Protein AF-A0A945CIC0-F1 (afdb_monomer_lite)

Sequence (224 aa):
MAPNKQTPDATPLVEQLTQSWRWTVALRDATGTPLPETTLELQSFDGVALVLTLPERPLTFTFEIGGDADYIALRLVRIDGERERNIHNLKVVVSGIEELRCVPLDYMSRTSDHNITQTSKEDPWMEDLHNDPGVKASDEVAEIPFLWARQPQDPMGGFAFYSGEDEEREEETFYRIWVNEGLPHPKIVGEWSLERAKAWVEEWKATCGTYSEMYILPHGPEDL

Radius of gyration: 18.15 Å; chains: 1; bounding box: 50×37×50 Å

Structure (mmCIF, N/CA/C/O backbone):
data_AF-A0A945CIC0-F1
#
_entry.id   AF-A0A945CIC0-F1
#
loop_
_atom_site.group_PDB
_atom_site.id
_atom_site.type_symbol
_atom_site.label_atom_id
_atom_site.label_alt_id
_atom_site.label_comp_id
_atom_site.label_asym_id
_atom_site.label_entity_id
_atom_site.label_seq_id
_atom_site.pdbx_PDB_ins_code
_atom_site.Cartn_x
_atom_site.Cartn_y
_atom_site.Cartn_z
_atom_site.occupancy
_atom_site.B_iso_or_equiv
_atom_site.auth_seq_id
_atom_site.auth_comp_id
_atom_site.auth_asym_id
_atom_site.auth_atom_id
_atom_site.pdbx_PDB_model_num
ATOM 1 N N . MET A 1 1 ? -24.760 -14.816 -0.529 1.00 32.44 1 MET A N 1
ATOM 2 C CA . MET A 1 1 ? -24.785 -13.626 -1.403 1.00 32.44 1 MET A CA 1
ATOM 3 C C . MET A 1 1 ? -24.352 -12.459 -0.543 1.00 32.44 1 MET A C 1
ATOM 5 O O . MET A 1 1 ? -25.132 -12.043 0.301 1.00 32.44 1 MET A O 1
ATOM 9 N N . ALA A 1 2 ? -23.093 -12.038 -0.655 1.00 29.19 2 ALA A N 1
ATOM 10 C CA . ALA A 1 2 ? -22.641 -10.809 -0.009 1.00 29.19 2 ALA A CA 1
ATOM 11 C C . ALA A 1 2 ? -23.290 -9.610 -0.728 1.00 29.19 2 ALA A C 1
ATOM 13 O O . ALA A 1 2 ? -23.494 -9.694 -1.945 1.00 29.19 2 ALA A O 1
ATOM 14 N N . PRO A 1 3 ? -23.678 -8.544 -0.011 1.00 30.88 3 PRO A N 1
ATOM 15 C CA . PRO A 1 3 ? -24.234 -7.359 -0.640 1.00 30.88 3 PRO A CA 1
ATOM 16 C C . PRO A 1 3 ? -23.163 -6.684 -1.499 1.00 30.88 3 PRO A C 1
ATOM 18 O O . PRO A 1 3 ? -22.007 -6.559 -1.104 1.00 30.88 3 PRO A O 1
ATOM 21 N N . ASN A 1 4 ? -23.578 -6.283 -2.697 1.00 33.50 4 ASN A N 1
ATOM 22 C CA . ASN A 1 4 ? -22.801 -5.489 -3.634 1.00 33.50 4 ASN A CA 1
ATOM 23 C C . ASN A 1 4 ? -22.438 -4.165 -2.935 1.00 33.50 4 ASN A C 1
ATOM 25 O O . ASN A 1 4 ? -23.329 -3.343 -2.711 1.00 33.50 4 ASN A O 1
ATOM 29 N N . LYS A 1 5 ? -21.176 -3.997 -2.510 1.00 40.66 5 LYS A N 1
ATOM 30 C CA . LYS A 1 5 ? -20.682 -2.740 -1.934 1.00 40.66 5 LYS A CA 1
ATOM 31 C C . LYS A 1 5 ? -20.759 -1.691 -3.037 1.00 40.66 5 LYS A C 1
ATOM 33 O O . LYS A 1 5 ? -20.015 -1.745 -4.008 1.00 40.66 5 LYS A O 1
ATOM 38 N N . GLN A 1 6 ? -21.722 -0.788 -2.925 1.00 31.91 6 GLN A N 1
ATOM 39 C CA . GLN A 1 6 ? -21.843 0.339 -3.830 1.00 31.91 6 GLN A CA 1
ATOM 40 C C . GLN A 1 6 ? -20.824 1.378 -3.366 1.00 31.91 6 GLN A C 1
ATOM 42 O O . GLN A 1 6 ? -21.102 2.174 -2.472 1.00 31.91 6 GLN A O 1
ATOM 47 N N . THR A 1 7 ? -19.608 1.277 -3.900 1.00 41.06 7 THR A N 1
ATOM 48 C CA . THR A 1 7 ? -18.544 2.256 -3.681 1.00 41.06 7 THR A CA 1
ATOM 49 C C . THR A 1 7 ? -19.049 3.609 -4.193 1.00 41.06 7 THR A C 1
ATOM 51 O O . THR A 1 7 ? -19.586 3.655 -5.306 1.00 41.06 7 THR A O 1
ATOM 54 N N . PRO A 1 8 ? -18.971 4.701 -3.408 1.00 42.88 8 PRO A N 1
ATOM 55 C CA . PRO A 1 8 ? -19.207 6.033 -3.951 1.00 42.88 8 PRO A CA 1
ATOM 56 C C . PRO A 1 8 ? -18.290 6.243 -5.161 1.00 42.88 8 PRO A C 1
ATOM 58 O O . PRO A 1 8 ? -17.193 5.693 -5.199 1.00 42.88 8 PRO A O 1
ATOM 61 N N . ASP A 1 9 ? -18.769 6.987 -6.158 1.00 49.75 9 ASP A N 1
ATOM 62 C CA . ASP A 1 9 ? -18.063 7.268 -7.413 1.00 49.75 9 ASP A CA 1
ATOM 63 C C . ASP A 1 9 ? -16.796 8.099 -7.120 1.00 49.75 9 ASP A C 1
ATOM 65 O O . ASP A 1 9 ? -16.796 9.327 -7.184 1.00 49.75 9 ASP A O 1
ATOM 69 N N . ALA A 1 10 ? -15.739 7.415 -6.668 1.00 51.00 10 ALA A N 1
ATOM 70 C CA . ALA A 1 10 ? -14.441 7.971 -6.289 1.00 51.00 10 ALA A CA 1
ATOM 71 C C . ALA A 1 10 ? -13.616 8.383 -7.520 1.00 51.00 10 ALA A C 1
ATOM 73 O O . ALA A 1 10 ? -12.587 9.047 -7.395 1.00 51.00 10 ALA A O 1
ATOM 74 N N . THR A 1 11 ? -14.088 8.033 -8.720 1.00 56.00 11 THR A N 1
ATOM 75 C CA . THR A 1 11 ? -13.418 8.238 -10.005 1.00 56.00 11 THR A CA 1
ATOM 76 C C . THR A 1 11 ? -12.892 9.664 -10.225 1.00 56.00 11 THR A C 1
ATOM 78 O O . THR A 1 11 ? -11.736 9.774 -10.630 1.00 56.00 11 THR A O 1
ATOM 81 N N . PRO A 1 12 ? -13.619 10.756 -9.901 1.00 56.44 12 PRO A N 1
ATOM 82 C CA . PRO A 1 12 ? -13.127 12.113 -10.159 1.00 56.44 12 PRO A CA 1
ATOM 83 C C . PRO A 1 12 ? -11.906 12.497 -9.317 1.00 56.44 12 PRO A C 1
ATOM 85 O O . PRO A 1 12 ? -11.065 13.271 -9.769 1.00 56.44 12 PRO A O 1
ATOM 88 N N . LEU A 1 13 ? -11.802 11.978 -8.089 1.00 55.19 13 LEU A N 1
ATOM 89 C CA . LEU A 1 13 ? -10.698 12.326 -7.202 1.00 55.19 13 LEU A CA 1
ATOM 90 C C . LEU A 1 13 ? -9.513 11.382 -7.371 1.00 55.19 13 LEU A C 1
ATOM 92 O O . LEU A 1 13 ? -8.380 11.843 -7.329 1.00 55.19 13 LEU A O 1
ATOM 96 N N . VAL A 1 14 ? -9.747 10.099 -7.652 1.00 57.25 14 VAL A N 1
ATOM 97 C CA . VAL A 1 14 ? -8.648 9.220 -8.056 1.00 57.25 14 VAL A CA 1
ATOM 98 C C . VAL A 1 14 ? -8.022 9.738 -9.359 1.00 57.25 14 VAL A C 1
ATOM 100 O O . VAL A 1 14 ? -6.799 9.781 -9.452 1.00 57.25 14 VAL A O 1
ATOM 103 N N . GLU A 1 15 ? -8.810 10.254 -10.316 1.00 62.94 15 GLU A N 1
ATOM 104 C CA . GLU A 1 15 ? -8.268 10.996 -11.469 1.00 62.94 15 GLU A CA 1
ATOM 105 C C . GLU A 1 15 ? -7.464 12.235 -11.043 1.00 62.94 15 GLU A C 1
ATOM 107 O O . GLU A 1 15 ? -6.383 12.475 -11.574 1.00 62.94 15 GLU A O 1
ATOM 112 N N . GLN A 1 16 ? -7.952 13.024 -10.082 1.00 61.97 16 GLN A N 1
ATOM 113 C CA . GLN A 1 16 ? -7.265 14.240 -9.638 1.00 61.97 16 GLN A CA 1
ATOM 114 C C . GLN A 1 16 ? -5.941 13.949 -8.908 1.00 61.97 16 GLN A C 1
ATOM 116 O O . GLN A 1 16 ? -4.932 14.587 -9.205 1.00 61.97 16 GLN A O 1
ATOM 121 N N . LEU A 1 17 ? -5.935 12.991 -7.980 1.00 61.62 17 LEU A N 1
ATOM 122 C CA . LEU A 1 17 ? -4.763 12.582 -7.201 1.00 61.62 17 LEU A CA 1
ATOM 123 C C . LEU A 1 17 ? -3.728 11.878 -8.088 1.00 61.62 17 LEU A C 1
ATOM 125 O O . LEU A 1 17 ? -2.535 12.153 -8.004 1.00 61.62 17 LEU A O 1
ATOM 129 N N . THR A 1 18 ? -4.166 11.032 -9.025 1.00 62.94 18 THR A N 1
ATOM 130 C CA . THR A 1 18 ? -3.237 10.418 -9.991 1.00 62.94 18 THR A CA 1
ATOM 131 C C . THR A 1 18 ? -2.630 11.435 -10.959 1.00 62.94 18 THR A C 1
ATOM 133 O O . THR A 1 18 ? -1.502 11.229 -11.400 1.00 62.94 18 THR A O 1
ATOM 136 N N . GLN A 1 19 ? -3.326 12.538 -11.268 1.00 65.12 19 GLN A N 1
ATOM 137 C CA . GLN A 1 19 ? -2.794 13.633 -12.090 1.00 65.12 19 GLN A CA 1
ATOM 138 C C . GLN A 1 19 ? -1.838 14.563 -11.329 1.00 65.12 19 GLN A C 1
ATOM 140 O O . GLN A 1 19 ? -0.947 15.148 -11.951 1.00 65.12 19 GLN A O 1
ATOM 145 N N . SER A 1 20 ? -2.018 14.741 -10.017 1.00 64.75 20 SER A N 1
ATOM 146 C CA . SER A 1 20 ? -1.156 15.602 -9.195 1.00 64.75 20 SER A CA 1
ATOM 147 C C . SER A 1 20 ? 0.093 14.889 -8.676 1.00 64.75 20 SER A C 1
ATOM 149 O O . SER A 1 20 ? 1.054 15.562 -8.292 1.00 64.75 20 SER A O 1
ATOM 151 N N . TRP A 1 21 ? 0.102 13.554 -8.670 1.00 71.12 21 TRP A N 1
ATOM 152 C CA . TRP A 1 21 ? 1.215 12.752 -8.174 1.00 71.12 21 TRP A CA 1
ATOM 153 C C . TRP A 1 21 ? 2.062 12.183 -9.314 1.00 71.12 21 TRP A C 1
ATOM 155 O O . TRP A 1 21 ? 1.572 11.740 -10.355 1.00 71.12 21 TRP A O 1
ATOM 165 N N . ARG A 1 22 ? 3.375 12.175 -9.106 1.00 69.56 22 ARG A N 1
ATOM 166 C CA . ARG A 1 22 ? 4.341 11.502 -9.968 1.00 69.56 22 ARG A CA 1
ATOM 167 C C . ARG A 1 22 ? 4.607 10.112 -9.409 1.00 69.56 22 ARG A C 1
ATOM 169 O O . ARG A 1 22 ? 4.894 9.954 -8.230 1.00 69.56 22 ARG A O 1
ATOM 176 N N . TRP A 1 23 ? 4.582 9.122 -10.287 1.00 72.00 23 TRP A N 1
ATOM 177 C CA . TRP A 1 23 ? 4.840 7.732 -9.943 1.00 72.00 23 TRP A CA 1
ATOM 178 C C . TRP A 1 23 ? 6.179 7.318 -10.540 1.00 72.00 23 TRP A C 1
ATOM 180 O O . TRP A 1 23 ? 6.411 7.498 -11.733 1.00 72.00 23 TRP A O 1
ATOM 190 N N . THR A 1 24 ? 7.053 6.761 -9.712 1.00 71.69 24 THR A N 1
ATOM 191 C CA . THR A 1 24 ? 8.340 6.197 -10.117 1.00 71.69 24 THR A CA 1
ATOM 192 C C . THR A 1 24 ? 8.403 4.773 -9.595 1.00 71.69 24 THR A C 1
ATOM 194 O O . THR A 1 24 ? 8.177 4.527 -8.419 1.00 71.69 24 THR A O 1
ATOM 197 N N . VAL A 1 25 ? 8.690 3.797 -10.450 1.00 70.50 25 VAL A N 1
ATOM 198 C CA . VAL A 1 25 ? 8.612 2.381 -10.069 1.00 70.50 25 VAL A CA 1
ATOM 199 C C . VAL A 1 25 ? 9.905 1.696 -10.448 1.00 70.50 25 VAL A C 1
ATOM 201 O O . VAL A 1 25 ? 10.184 1.548 -11.630 1.00 70.50 25 VAL A O 1
ATOM 204 N N . ALA A 1 26 ? 10.653 1.227 -9.457 1.00 72.56 26 ALA A N 1
ATOM 205 C CA . ALA A 1 26 ? 11.941 0.581 -9.647 1.00 72.56 26 ALA A CA 1
ATOM 206 C C . ALA A 1 26 ? 11.885 -0.903 -9.264 1.00 72.56 26 ALA A C 1
ATOM 208 O O . ALA A 1 26 ? 11.261 -1.293 -8.275 1.00 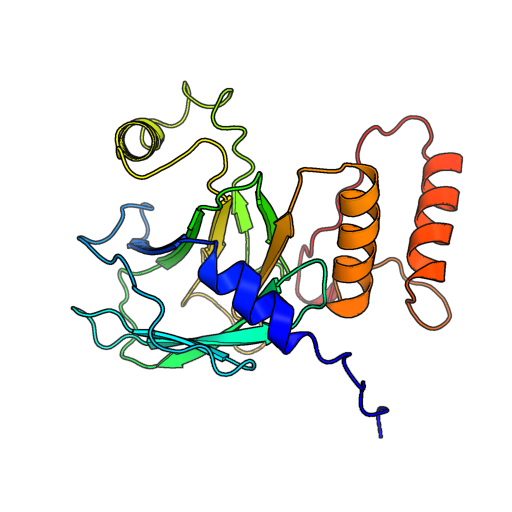72.56 26 ALA A O 1
ATOM 209 N N . LEU A 1 27 ? 12.607 -1.737 -10.011 1.00 74.12 27 LEU A N 1
ATOM 210 C CA . LEU A 1 27 ? 12.886 -3.114 -9.612 1.00 74.12 27 LEU A CA 1
ATOM 211 C C . LEU A 1 27 ? 14.234 -3.207 -8.913 1.00 74.12 27 LEU A C 1
ATOM 213 O O . LEU A 1 27 ? 15.190 -2.547 -9.318 1.00 74.12 27 LEU A O 1
ATOM 217 N N . ARG A 1 28 ? 14.321 -4.064 -7.893 1.00 71.19 28 ARG A N 1
ATOM 218 C CA . ARG A 1 28 ? 15.572 -4.311 -7.169 1.00 71.19 28 ARG A CA 1
ATOM 219 C C . ARG A 1 28 ? 15.949 -5.776 -7.176 1.00 71.19 28 ARG A C 1
ATOM 221 O O . ARG A 1 28 ? 15.088 -6.665 -7.203 1.00 71.19 28 ARG A O 1
ATOM 228 N N . ASP A 1 29 ? 17.251 -6.006 -7.135 1.00 72.38 29 ASP A N 1
ATOM 229 C CA . ASP A 1 29 ? 17.788 -7.339 -6.946 1.00 72.38 29 ASP A CA 1
ATOM 230 C C . ASP A 1 29 ? 17.778 -7.797 -5.478 1.00 72.38 29 ASP A C 1
ATOM 232 O O . ASP A 1 29 ? 17.281 -7.102 -4.593 1.00 72.38 29 ASP A O 1
ATOM 236 N N . ALA A 1 30 ? 18.329 -8.987 -5.213 1.00 68.69 30 ALA A N 1
ATOM 237 C CA . ALA A 1 30 ? 18.412 -9.557 -3.863 1.00 68.69 30 ALA A CA 1
ATOM 238 C C . ALA A 1 30 ? 19.217 -8.694 -2.879 1.00 68.69 30 ALA A C 1
ATOM 240 O O . ALA A 1 30 ? 19.056 -8.832 -1.668 1.00 68.69 30 ALA A O 1
ATOM 241 N N . THR A 1 31 ? 20.114 -7.848 -3.390 1.00 65.69 31 THR A N 1
ATOM 242 C CA . THR A 1 31 ? 20.933 -6.931 -2.590 1.00 65.69 31 THR A CA 1
ATOM 243 C C . THR A 1 31 ? 20.259 -5.579 -2.390 1.00 65.69 31 THR A C 1
ATOM 245 O O . THR A 1 31 ? 20.816 -4.706 -1.730 1.00 65.69 31 THR A O 1
ATOM 248 N N . GLY A 1 32 ? 19.052 -5.404 -2.935 1.00 63.38 32 GLY A N 1
ATOM 249 C CA . GLY A 1 32 ? 18.343 -4.138 -2.919 1.00 63.38 32 GLY A CA 1
ATOM 250 C C . GLY A 1 32 ? 18.884 -3.145 -3.944 1.00 63.38 32 GLY A C 1
ATOM 251 O O . GLY A 1 32 ? 18.423 -2.009 -3.954 1.00 63.38 32 GLY A O 1
ATOM 252 N N . THR A 1 33 ? 19.816 -3.522 -4.823 1.00 67.44 33 THR A N 1
ATOM 253 C CA . THR A 1 33 ? 20.335 -2.609 -5.847 1.00 67.44 33 THR A CA 1
ATOM 254 C C . THR A 1 33 ? 19.270 -2.386 -6.926 1.00 67.44 33 THR A C 1
ATOM 256 O O . THR A 1 33 ? 18.729 -3.369 -7.448 1.00 67.44 33 THR A O 1
ATOM 259 N N . PRO A 1 34 ? 18.930 -1.123 -7.262 1.00 64.25 34 PRO A N 1
ATOM 260 C CA . PRO A 1 34 ? 18.060 -0.824 -8.391 1.00 64.25 34 PRO A CA 1
ATOM 261 C C . PRO A 1 34 ? 18.633 -1.415 -9.674 1.00 64.25 34 PRO A C 1
ATOM 263 O O . PRO A 1 34 ? 19.813 -1.251 -9.985 1.00 64.25 34 PRO A O 1
ATOM 266 N N . LEU A 1 35 ? 17.788 -2.094 -10.436 1.00 66.69 35 LEU A N 1
ATOM 267 C CA . LEU A 1 35 ? 18.132 -2.461 -11.799 1.00 66.69 35 LEU A CA 1
ATOM 268 C C . LEU A 1 35 ? 18.138 -1.180 -12.661 1.00 66.69 35 LEU A C 1
ATOM 270 O O . LEU A 1 35 ? 17.340 -0.281 -12.389 1.00 66.69 35 LEU A O 1
ATOM 274 N N . PRO A 1 36 ? 19.048 -1.063 -13.650 1.00 60.75 36 PRO A N 1
ATOM 275 C CA . PRO A 1 36 ? 19.213 0.155 -14.442 1.00 60.75 36 PRO A CA 1
ATOM 276 C C . PRO A 1 36 ? 17.896 0.628 -15.068 1.00 60.75 36 PRO A C 1
ATOM 278 O O . PRO A 1 36 ? 17.087 -0.199 -15.490 1.00 60.75 36 PRO A O 1
ATOM 281 N N . GLU A 1 37 ? 17.726 1.957 -15.037 1.00 53.72 37 GLU A N 1
ATOM 282 C CA . GLU A 1 37 ? 16.579 2.775 -15.457 1.00 53.72 37 GLU A CA 1
ATOM 283 C C . GLU A 1 37 ? 15.297 1.995 -15.737 1.00 53.72 37 GLU A C 1
ATOM 285 O O . GLU A 1 37 ? 14.999 1.558 -16.846 1.00 53.72 37 GLU A O 1
ATOM 290 N N . THR A 1 38 ? 14.460 1.885 -14.715 1.00 53.22 38 THR A N 1
ATOM 291 C CA . THR A 1 38 ? 13.037 1.735 -14.969 1.00 53.22 38 THR A CA 1
ATOM 292 C C . THR A 1 38 ? 12.336 2.838 -14.208 1.00 53.22 38 THR A C 1
ATOM 294 O O . THR A 1 38 ? 12.121 2.738 -13.012 1.00 53.22 38 THR A O 1
ATOM 297 N N . THR A 1 39 ? 12.069 3.942 -14.894 1.00 50.28 39 THR A N 1
ATOM 298 C CA . THR A 1 39 ? 11.077 4.919 -14.454 1.00 50.28 39 THR A CA 1
ATOM 299 C C . THR A 1 39 ? 9.862 4.666 -15.321 1.00 50.28 39 THR A C 1
ATOM 301 O O . THR A 1 39 ? 9.947 4.700 -16.548 1.00 50.28 39 THR A O 1
ATOM 304 N N . LEU A 1 40 ? 8.755 4.309 -14.685 1.00 53.94 40 LEU A N 1
ATOM 305 C CA . LEU A 1 40 ? 7.515 3.988 -15.369 1.00 53.94 40 LEU A CA 1
ATOM 306 C C . LEU A 1 40 ? 6.631 5.217 -15.423 1.00 53.94 40 LEU A C 1
ATOM 308 O O . LEU A 1 40 ? 6.290 5.778 -14.389 1.00 53.94 40 LEU A O 1
ATOM 312 N N . GLU A 1 41 ? 6.218 5.587 -16.628 1.00 51.72 41 GLU A N 1
ATOM 313 C CA . GLU A 1 41 ? 5.108 6.512 -16.800 1.00 51.72 41 GLU A CA 1
ATOM 314 C C . GLU A 1 41 ? 3.793 5.735 -16.692 1.00 51.72 41 GLU A C 1
ATOM 316 O O . GLU A 1 41 ? 3.640 4.646 -17.255 1.00 51.72 41 GLU A O 1
ATOM 321 N N . LEU A 1 42 ? 2.845 6.303 -15.949 1.00 56.66 42 LEU A N 1
ATOM 322 C CA . LEU A 1 42 ? 1.468 5.834 -15.858 1.00 56.66 42 LEU A CA 1
ATOM 323 C C . LEU A 1 42 ? 0.877 5.690 -17.272 1.00 56.66 42 LEU A C 1
ATOM 325 O O . LEU A 1 42 ? 0.625 6.692 -17.937 1.00 56.66 42 LEU A O 1
ATOM 329 N N . GLN A 1 43 ? 0.666 4.457 -17.748 1.00 54.97 43 GLN A N 1
ATOM 330 C CA . GLN A 1 43 ? 0.223 4.229 -19.133 1.00 54.97 43 GLN A CA 1
ATOM 331 C C . GLN A 1 43 ? -1.283 4.425 -19.318 1.00 54.97 43 GLN A C 1
ATOM 333 O O . GLN A 1 43 ? -1.723 4.943 -20.344 1.00 54.97 43 GLN A O 1
ATOM 338 N N . SER A 1 44 ? -2.082 4.001 -18.341 1.00 56.56 44 SER A N 1
ATOM 339 C CA . SER A 1 44 ? -3.529 4.179 -18.361 1.00 56.56 44 SER A CA 1
ATOM 340 C C . SER A 1 44 ? -4.103 4.070 -16.959 1.00 56.56 44 SER A C 1
ATOM 342 O O . SER A 1 44 ? -3.710 3.190 -16.193 1.00 56.56 44 SER A O 1
ATOM 344 N N . PHE A 1 45 ? -5.070 4.932 -16.682 1.00 58.72 45 PHE A N 1
ATOM 345 C CA . PHE A 1 45 ? -5.942 4.888 -15.524 1.00 58.72 45 PHE A CA 1
ATOM 346 C C . PHE A 1 45 ? -7.376 4.891 -16.064 1.00 58.72 45 PHE A C 1
ATOM 348 O O . PHE A 1 45 ? -7.770 5.840 -16.739 1.00 58.72 45 PHE A O 1
ATOM 355 N N . ASP A 1 46 ? -8.129 3.813 -15.849 1.00 56.91 46 ASP A N 1
ATOM 356 C CA . ASP A 1 46 ? -9.534 3.696 -16.276 1.00 56.91 46 ASP A CA 1
ATOM 357 C C . ASP A 1 46 ? -10.519 3.785 -15.097 1.00 56.91 46 ASP A C 1
ATOM 359 O O . ASP A 1 46 ? -11.700 3.473 -15.244 1.00 56.91 46 ASP A O 1
ATOM 363 N N . GLY A 1 47 ? -10.032 4.201 -13.923 1.00 59.72 47 GLY A N 1
ATOM 364 C CA . GLY A 1 47 ? -10.798 4.201 -12.679 1.00 59.72 47 GLY A CA 1
ATOM 365 C C . GLY A 1 47 ? -10.788 2.870 -11.929 1.00 59.72 47 GLY A C 1
ATOM 366 O O . GLY A 1 47 ? -11.283 2.832 -10.807 1.00 59.72 47 GLY A O 1
ATOM 367 N N . VAL A 1 48 ? -10.241 1.797 -12.515 1.00 67.50 48 VAL A N 1
ATOM 368 C CA . VAL A 1 48 ? -10.325 0.433 -11.960 1.00 67.50 48 VAL A CA 1
ATOM 369 C C . VAL A 1 48 ? -8.957 -0.241 -11.873 1.00 67.50 48 VAL A C 1
ATOM 371 O O . VAL A 1 48 ? -8.715 -1.014 -10.944 1.00 67.50 48 VAL A O 1
ATOM 374 N N . ALA A 1 49 ? -8.046 0.044 -12.805 1.00 77.88 49 ALA A N 1
ATOM 375 C CA . ALA A 1 49 ? -6.728 -0.572 -12.818 1.00 77.88 49 ALA A CA 1
ATOM 376 C C . ALA A 1 49 ? -5.594 0.396 -13.176 1.00 77.88 49 ALA A C 1
ATOM 378 O O . ALA A 1 49 ? -5.722 1.281 -14.022 1.00 77.88 49 ALA A O 1
ATOM 379 N N . LEU A 1 50 ? -4.444 0.157 -12.545 1.00 79.12 50 LEU A N 1
ATOM 380 C CA . LEU A 1 50 ? -3.157 0.771 -12.839 1.00 79.12 50 LEU A CA 1
ATOM 381 C C . LEU A 1 50 ? -2.270 -0.294 -13.488 1.00 79.12 50 LEU A C 1
ATOM 383 O O . LEU A 1 50 ? -1.945 -1.306 -12.867 1.00 79.12 50 LEU A O 1
ATOM 387 N N . VAL A 1 51 ? -1.865 -0.071 -14.738 1.00 80.12 51 VAL A N 1
ATOM 388 C CA . VAL A 1 51 ? -0.989 -0.992 -15.475 1.00 80.12 51 VAL A CA 1
ATOM 389 C C . VAL A 1 51 ? 0.385 -0.362 -15.665 1.00 80.12 51 VAL A C 1
ATOM 391 O O . VAL A 1 51 ? 0.515 0.727 -16.223 1.00 80.12 51 VAL A O 1
ATOM 394 N N . LEU A 1 52 ? 1.416 -1.077 -15.224 1.00 77.12 52 LEU A N 1
ATOM 395 C CA . LEU A 1 52 ? 2.810 -0.664 -15.290 1.00 77.12 52 LEU A CA 1
ATOM 396 C C . LEU A 1 52 ? 3.598 -1.663 -16.137 1.00 77.12 52 LEU A C 1
ATOM 398 O O . LEU A 1 52 ? 3.753 -2.813 -15.736 1.00 77.12 52 LEU A O 1
ATOM 402 N N . THR A 1 53 ? 4.116 -1.237 -17.289 1.00 76.62 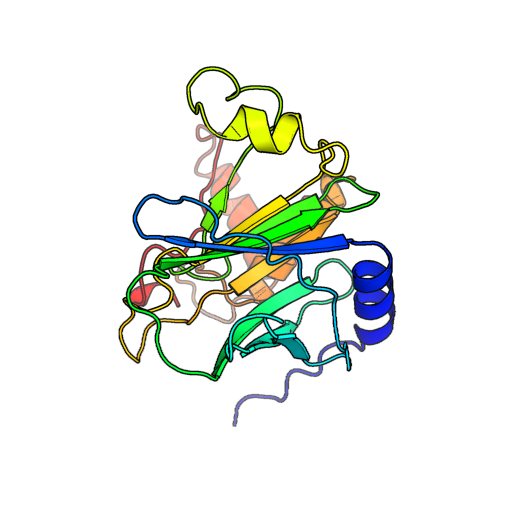53 THR A N 1
ATOM 403 C CA . THR A 1 53 ? 4.899 -2.100 -18.194 1.00 76.62 53 THR A CA 1
ATOM 404 C C . THR A 1 53 ? 6.327 -1.601 -18.304 1.00 76.62 53 THR A C 1
ATOM 406 O O . THR A 1 53 ? 6.544 -0.479 -18.760 1.00 76.62 53 THR A O 1
ATOM 409 N N . LEU A 1 54 ? 7.299 -2.433 -17.933 1.00 74.12 54 LEU A N 1
ATOM 410 C CA . LEU A 1 54 ? 8.716 -2.071 -18.006 1.00 74.12 54 LEU A CA 1
ATOM 411 C C . LEU A 1 54 ? 9.155 -1.948 -19.479 1.00 74.12 54 LEU A C 1
ATOM 413 O O . LEU A 1 54 ? 8.979 -2.894 -20.238 1.00 74.12 54 LEU A O 1
ATOM 417 N N . PRO A 1 55 ? 9.743 -0.822 -19.921 1.00 67.38 55 PRO A N 1
ATOM 418 C CA . PRO A 1 55 ? 10.094 -0.640 -21.334 1.00 67.38 55 PRO A CA 1
ATOM 419 C C . PRO A 1 55 ? 11.152 -1.632 -21.834 1.00 67.38 55 PRO A C 1
ATOM 421 O O . PRO A 1 55 ? 11.093 -2.097 -22.970 1.00 67.38 55 PRO A O 1
ATOM 424 N N . GLU A 1 56 ? 12.117 -1.971 -20.977 1.00 73.81 56 GLU A N 1
ATOM 425 C CA . GLU A 1 56 ? 13.265 -2.815 -21.334 1.00 73.81 56 GLU A CA 1
ATOM 426 C C . GLU A 1 56 ? 13.088 -4.293 -20.956 1.00 73.81 56 GLU A C 1
ATOM 428 O O . GLU A 1 56 ? 13.971 -5.116 -21.204 1.00 73.81 56 GLU A O 1
ATOM 433 N N . ARG A 1 57 ? 11.957 -4.652 -20.337 1.00 74.50 57 ARG A N 1
ATOM 434 C CA . ARG A 1 57 ? 11.694 -6.002 -19.820 1.00 74.50 57 ARG A CA 1
ATOM 435 C C . ARG A 1 57 ? 10.252 -6.392 -20.123 1.00 74.50 57 ARG A C 1
ATOM 437 O O . ARG A 1 57 ? 9.365 -5.574 -19.931 1.00 74.50 57 ARG A O 1
ATOM 444 N N . PRO A 1 58 ? 9.959 -7.639 -20.517 1.00 81.69 58 PRO A N 1
ATOM 445 C CA . PRO A 1 58 ? 8.592 -8.072 -20.794 1.00 81.69 58 PRO A CA 1
ATOM 446 C C . PRO A 1 58 ? 7.816 -8.350 -19.493 1.00 81.69 58 PRO A C 1
ATOM 448 O O . PRO A 1 58 ? 7.221 -9.414 -19.358 1.00 81.69 58 PRO A O 1
ATOM 451 N N . LEU A 1 59 ? 7.874 -7.437 -18.519 1.00 84.12 59 LEU A N 1
ATOM 452 C CA . LEU A 1 59 ? 7.169 -7.513 -17.244 1.00 84.12 59 LEU A CA 1
ATOM 453 C C . LEU A 1 59 ? 6.096 -6.426 -17.186 1.00 84.12 59 LEU A C 1
ATOM 455 O O . LEU A 1 59 ? 6.390 -5.240 -17.363 1.00 84.12 59 LEU A O 1
ATOM 459 N N . THR A 1 60 ? 4.873 -6.842 -16.877 1.00 86.06 60 THR A N 1
ATOM 460 C CA . THR A 1 60 ? 3.733 -5.952 -16.659 1.00 86.06 60 THR A CA 1
ATOM 461 C C . THR A 1 60 ? 3.124 -6.224 -15.291 1.00 86.06 60 THR A C 1
ATOM 463 O O . THR A 1 60 ? 2.763 -7.356 -14.978 1.00 86.06 60 THR A O 1
ATOM 466 N N . PHE A 1 61 ? 2.971 -5.181 -14.484 1.00 87.19 61 PHE A N 1
ATOM 467 C CA . PHE A 1 61 ? 2.298 -5.214 -13.191 1.00 87.19 61 PHE A CA 1
ATOM 468 C C . PHE A 1 61 ? 0.920 -4.582 -13.345 1.00 87.19 61 PHE A C 1
ATOM 470 O O . PHE A 1 61 ? 0.802 -3.456 -13.822 1.00 87.19 61 PHE A O 1
ATOM 477 N N . THR A 1 62 ? -0.126 -5.307 -12.965 1.00 88.56 62 THR A N 1
ATOM 478 C CA . THR A 1 62 ? -1.498 -4.791 -12.940 1.00 88.56 62 THR A CA 1
ATOM 479 C C . THR A 1 62 ? -1.932 -4.649 -11.493 1.00 88.56 62 THR A C 1
ATOM 481 O O . THR A 1 62 ? -1.994 -5.646 -10.769 1.00 88.56 62 THR A O 1
ATOM 484 N N . PHE A 1 63 ? -2.248 -3.426 -11.096 1.00 88.00 63 PHE A N 1
ATOM 485 C CA . PHE A 1 63 ? -2.830 -3.099 -9.810 1.00 88.00 63 PHE A CA 1
ATOM 486 C C . PHE A 1 63 ? -4.322 -2.834 -9.980 1.00 88.00 63 PHE A C 1
ATOM 488 O O . PHE A 1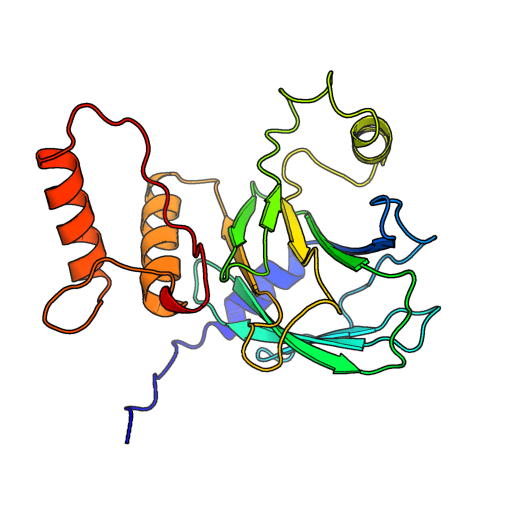 63 ? -4.714 -2.106 -10.886 1.00 88.00 63 PHE A O 1
ATOM 495 N N . GLU A 1 64 ? -5.144 -3.411 -9.116 1.00 88.38 64 GLU A N 1
ATOM 496 C CA . GLU A 1 64 ? -6.521 -2.975 -8.912 1.00 88.38 64 GLU A CA 1
ATOM 497 C C . GLU A 1 64 ? -6.512 -1.718 -8.046 1.00 88.38 64 GLU A C 1
ATOM 499 O O . GLU A 1 64 ? -5.751 -1.627 -7.075 1.00 88.38 64 GLU A O 1
ATOM 504 N N . ILE A 1 65 ? -7.347 -0.754 -8.419 1.00 83.81 65 ILE A N 1
ATOM 505 C CA . ILE A 1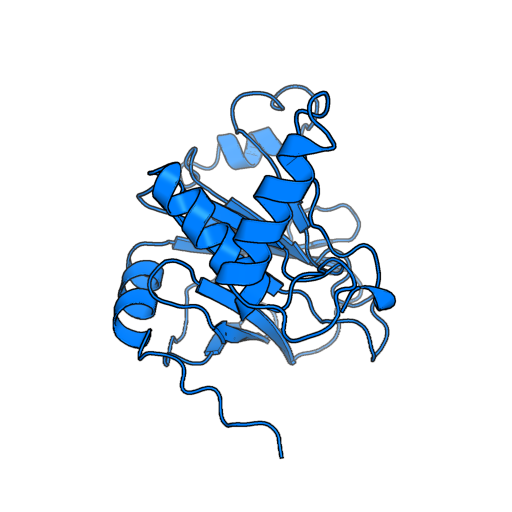 65 ? -7.465 0.526 -7.737 1.00 83.81 65 ILE A CA 1
ATOM 506 C C . ILE A 1 65 ? -8.782 0.544 -6.970 1.00 83.81 65 ILE A C 1
ATOM 508 O O . ILE A 1 65 ? -9.854 0.333 -7.533 1.00 83.81 65 ILE A O 1
ATOM 512 N N . GLY A 1 66 ? -8.680 0.800 -5.674 1.00 84.94 66 GLY A N 1
ATOM 513 C CA . GLY A 1 66 ? -9.802 1.098 -4.800 1.00 84.94 66 GLY A CA 1
ATOM 514 C C . GLY A 1 66 ? -9.593 2.424 -4.079 1.00 84.94 66 GLY A C 1
ATOM 515 O O . GLY A 1 66 ? -8.725 3.224 -4.434 1.00 84.94 66 GLY A O 1
ATOM 516 N N . GLY A 1 67 ? -10.373 2.619 -3.026 1.00 83.56 67 GLY A N 1
ATOM 517 C CA . GLY A 1 67 ? -10.325 3.805 -2.187 1.00 83.56 67 GLY A CA 1
ATOM 518 C C . GLY A 1 67 ? -11.564 4.678 -2.302 1.00 83.56 67 GLY A C 1
ATOM 519 O O . GLY A 1 67 ? -12.611 4.246 -2.796 1.00 83.56 67 GLY A O 1
ATOM 520 N N . ASP A 1 68 ? -11.450 5.896 -1.787 1.00 80.50 68 ASP A N 1
ATOM 521 C CA . ASP A 1 68 ? -12.534 6.872 -1.752 1.00 80.50 68 ASP A CA 1
ATOM 522 C C . ASP A 1 68 ? -12.025 8.302 -2.017 1.00 80.50 68 ASP A C 1
ATOM 524 O O . ASP A 1 68 ? -11.062 8.511 -2.752 1.00 80.50 68 ASP A O 1
ATOM 528 N N . ALA A 1 69 ? -12.727 9.305 -1.487 1.00 78.62 69 ALA A N 1
ATOM 529 C CA . ALA A 1 69 ? -12.384 10.710 -1.660 1.00 78.62 69 ALA A CA 1
ATOM 530 C C . ALA A 1 69 ? -11.202 11.185 -0.786 1.00 78.62 69 ALA A C 1
ATOM 532 O O . ALA A 1 69 ? -10.890 12.373 -0.801 1.00 78.62 69 ALA A O 1
ATOM 533 N N . ASP A 1 70 ? -10.569 10.315 -0.005 1.00 81.69 70 ASP A N 1
ATOM 534 C CA . ASP A 1 70 ? -9.470 10.711 0.879 1.00 81.69 70 ASP A CA 1
ATOM 535 C C . ASP A 1 70 ? -8.202 9.865 0.682 1.00 81.69 70 ASP A C 1
ATOM 537 O O . ASP A 1 70 ? -7.123 10.268 1.114 1.00 81.69 70 ASP A O 1
ATOM 541 N N . TYR A 1 71 ? -8.289 8.731 -0.021 1.00 85.69 71 TYR A N 1
ATOM 542 C CA . TYR A 1 71 ? -7.138 7.872 -0.298 1.00 85.69 71 TYR A CA 1
ATOM 543 C C . TYR A 1 71 ? -7.298 7.040 -1.576 1.00 85.69 71 TYR A C 1
ATOM 545 O O . TYR A 1 71 ? -8.409 6.750 -2.026 1.00 85.69 71 TYR A O 1
ATOM 553 N N . ILE A 1 72 ? -6.166 6.584 -2.115 1.00 86.19 72 ILE A N 1
ATOM 554 C CA . ILE A 1 72 ? -6.094 5.600 -3.202 1.00 86.19 72 ILE A CA 1
ATOM 555 C C . ILE A 1 72 ? -5.519 4.305 -2.648 1.00 86.19 72 ILE A C 1
ATOM 557 O O . ILE A 1 72 ? -4.421 4.313 -2.099 1.00 86.19 72 ILE A O 1
ATOM 561 N N . ALA A 1 73 ? -6.210 3.186 -2.853 1.00 88.88 73 ALA A N 1
ATOM 562 C CA . ALA A 1 73 ? -5.675 1.855 -2.582 1.00 88.88 73 ALA A CA 1
ATOM 563 C C . ALA A 1 73 ? -5.217 1.184 -3.879 1.00 88.88 73 ALA A C 1
ATOM 565 O O . ALA A 1 73 ? -5.980 1.093 -4.835 1.00 88.88 73 ALA A O 1
ATOM 566 N N . LEU A 1 74 ? -3.992 0.669 -3.900 1.00 89.12 74 LEU A N 1
ATOM 567 C CA . LEU A 1 74 ? -3.415 -0.099 -4.997 1.00 89.12 74 LEU A CA 1
ATOM 568 C C . LEU A 1 74 ? -3.165 -1.529 -4.527 1.00 89.12 74 LEU A C 1
ATOM 570 O O . LEU A 1 74 ? -2.363 -1.748 -3.622 1.00 89.12 74 LEU A O 1
ATOM 574 N N . ARG A 1 75 ? -3.800 -2.514 -5.161 1.00 91.31 75 ARG A N 1
ATOM 575 C CA . ARG A 1 75 ? -3.547 -3.942 -4.907 1.00 91.31 75 ARG A CA 1
ATOM 576 C C . ARG A 1 75 ? -2.932 -4.581 -6.126 1.00 91.31 75 ARG A C 1
ATOM 578 O O . ARG A 1 75 ? -3.560 -4.593 -7.177 1.00 91.31 75 ARG A O 1
ATOM 585 N N . LEU A 1 76 ? -1.739 -5.148 -6.009 1.00 92.50 76 LEU A N 1
ATOM 586 C CA . LEU A 1 76 ? -1.175 -5.929 -7.100 1.00 92.50 76 LEU A CA 1
ATOM 587 C C . LEU A 1 76 ? -2.067 -7.160 -7.318 1.00 92.50 76 LEU A C 1
ATOM 589 O O . LEU A 1 76 ? -2.297 -7.940 -6.401 1.00 92.50 76 LEU A O 1
ATOM 593 N N . VAL A 1 77 ? -2.593 -7.335 -8.527 1.00 91.88 77 VAL A N 1
ATOM 594 C CA . VAL A 1 77 ? -3.487 -8.464 -8.855 1.00 91.88 77 VAL A CA 1
ATOM 595 C C . VAL A 1 77 ? -2.923 -9.359 -9.946 1.00 91.88 77 VAL A C 1
ATOM 597 O O . VAL A 1 77 ? -3.326 -10.516 -10.078 1.00 91.88 77 VAL A O 1
ATOM 600 N N . ARG A 1 78 ? -1.970 -8.853 -10.737 1.00 90.75 78 ARG A N 1
ATOM 601 C CA . ARG A 1 78 ? -1.331 -9.634 -11.796 1.00 90.75 78 ARG A CA 1
ATOM 602 C C . ARG A 1 78 ? 0.089 -9.164 -12.063 1.00 90.75 78 ARG A C 1
ATOM 604 O O . ARG A 1 78 ? 0.364 -7.968 -12.076 1.00 90.75 78 ARG A O 1
ATOM 611 N N . ILE A 1 79 ? 0.966 -10.131 -12.321 1.00 90.12 79 ILE A N 1
ATOM 612 C CA . ILE A 1 79 ? 2.284 -9.910 -12.913 1.00 90.12 79 ILE A CA 1
ATOM 613 C C . ILE A 1 79 ? 2.337 -10.776 -14.169 1.00 90.12 79 ILE A C 1
ATOM 615 O O . ILE A 1 79 ? 2.266 -12.002 -14.068 1.00 90.12 79 ILE A O 1
ATOM 619 N N . ASP A 1 80 ? 2.431 -10.145 -15.331 1.00 88.94 80 ASP A N 1
ATOM 620 C CA . ASP A 1 80 ? 2.629 -10.815 -16.613 1.00 88.94 80 ASP A CA 1
ATOM 621 C C . ASP A 1 80 ? 4.108 -10.737 -17.002 1.00 88.94 80 ASP A C 1
ATOM 623 O O . ASP A 1 80 ? 4.762 -9.728 -16.744 1.00 88.94 80 ASP A O 1
ATOM 627 N N . GLY A 1 81 ? 4.633 -11.798 -17.618 1.00 86.25 81 GLY A N 1
ATOM 628 C CA . GLY A 1 81 ? 6.028 -11.877 -18.056 1.00 86.25 81 GLY A CA 1
ATOM 629 C C . GLY A 1 81 ? 6.799 -13.072 -17.504 1.00 86.25 81 GLY A C 1
ATOM 630 O O . GLY A 1 81 ? 6.293 -13.857 -16.700 1.00 86.25 81 GLY A O 1
ATOM 631 N N . GLU A 1 82 ? 8.041 -13.234 -17.961 1.00 81.56 82 GLU A N 1
ATOM 632 C CA . GLU A 1 82 ? 8.917 -14.291 -17.456 1.00 81.56 82 GLU A CA 1
ATOM 633 C C . GLU A 1 82 ? 9.502 -13.915 -16.095 1.00 81.56 82 GLU A C 1
ATOM 635 O O . GLU A 1 82 ? 10.041 -12.827 -15.900 1.00 81.56 82 GLU A O 1
ATOM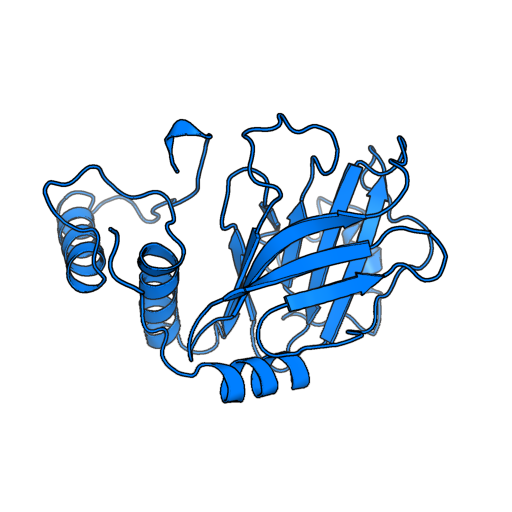 640 N N . ARG A 1 83 ? 9.432 -14.852 -15.144 1.00 81.44 83 ARG A N 1
ATOM 641 C CA . ARG A 1 83 ? 10.049 -14.681 -13.830 1.00 81.44 83 ARG A CA 1
ATOM 642 C C . ARG A 1 83 ? 11.558 -14.516 -13.978 1.00 81.44 83 ARG A C 1
ATOM 644 O O . ARG A 1 83 ? 12.274 -15.459 -14.319 1.00 81.44 83 ARG A O 1
ATOM 651 N N . GLU A 1 84 ? 12.043 -13.362 -13.560 1.00 77.88 84 GLU A N 1
ATOM 652 C CA . GLU A 1 84 ? 13.465 -13.063 -13.496 1.00 77.88 84 GLU A CA 1
ATOM 653 C C . GLU A 1 84 ? 14.016 -13.365 -12.099 1.00 77.88 84 GLU A C 1
ATOM 655 O O . GLU A 1 84 ? 13.623 -12.755 -11.107 1.00 77.88 84 GLU A O 1
ATOM 660 N N . ARG A 1 85 ? 14.928 -14.340 -12.000 1.00 71.94 85 ARG A N 1
ATOM 661 C CA . ARG A 1 85 ? 15.446 -14.839 -10.708 1.00 71.94 85 ARG A CA 1
ATOM 662 C C . ARG A 1 85 ? 16.246 -13.811 -9.913 1.00 71.94 85 ARG A C 1
ATOM 664 O O . ARG A 1 85 ? 16.446 -14.006 -8.722 1.00 71.94 85 ARG A O 1
ATOM 671 N N . ASN A 1 86 ? 16.759 -12.788 -10.576 1.00 73.81 86 ASN A N 1
ATOM 672 C CA . ASN A 1 86 ? 17.523 -11.709 -9.971 1.00 73.81 86 ASN A CA 1
ATOM 673 C C . ASN A 1 86 ? 16.625 -10.604 -9.419 1.00 73.81 86 ASN A C 1
ATOM 675 O O . ASN A 1 86 ? 17.086 -9.906 -8.533 1.00 73.81 86 ASN A O 1
ATOM 679 N N . ILE A 1 87 ? 15.371 -10.470 -9.857 1.00 77.00 87 ILE A N 1
ATOM 680 C CA . ILE A 1 87 ? 14.431 -9.485 -9.309 1.00 77.00 87 ILE A CA 1
ATOM 681 C C . ILE A 1 87 ? 13.831 -10.048 -8.028 1.00 77.00 87 ILE A C 1
ATOM 683 O O . ILE A 1 87 ? 13.350 -11.175 -8.026 1.00 77.00 87 ILE A O 1
ATOM 687 N N . HIS A 1 88 ? 13.868 -9.283 -6.944 1.00 78.25 88 HIS A N 1
ATOM 688 C CA . HIS A 1 88 ? 13.320 -9.707 -5.654 1.00 78.25 88 HIS A CA 1
ATOM 689 C C . HIS A 1 88 ? 12.240 -8.750 -5.174 1.00 78.25 88 HIS A C 1
ATOM 691 O O . HIS A 1 88 ? 11.198 -9.211 -4.703 1.00 78.25 88 HIS A O 1
ATOM 697 N N . ASN A 1 89 ? 12.444 -7.447 -5.396 1.00 82.12 89 ASN A N 1
ATOM 698 C CA . ASN A 1 89 ? 11.562 -6.422 -4.862 1.00 82.12 89 ASN A CA 1
ATOM 699 C C . ASN A 1 89 ? 10.975 -5.575 -5.990 1.00 82.12 89 ASN A C 1
ATOM 701 O O . ASN A 1 89 ? 11.689 -5.172 -6.916 1.00 82.12 89 ASN A O 1
ATOM 705 N N . LEU A 1 90 ? 9.692 -5.255 -5.858 1.00 85.56 90 LEU A N 1
ATOM 706 C CA . LEU A 1 90 ? 9.066 -4.143 -6.564 1.00 85.56 90 LEU A CA 1
ATOM 707 C C . LEU A 1 90 ? 9.022 -2.947 -5.614 1.00 85.56 90 LEU A C 1
ATOM 709 O O . LEU A 1 90 ? 8.487 -3.069 -4.516 1.00 85.56 90 LEU A O 1
ATOM 713 N N . LYS A 1 91 ? 9.577 -1.809 -6.029 1.00 81.56 91 LYS A N 1
ATOM 714 C CA . LYS A 1 91 ? 9.519 -0.548 -5.288 1.00 81.56 91 LYS A CA 1
ATOM 715 C C . LYS A 1 91 ? 8.695 0.457 -6.074 1.00 81.56 91 LYS A C 1
ATOM 717 O O . LYS A 1 91 ? 8.980 0.704 -7.243 1.00 81.56 91 LYS A O 1
ATOM 722 N N . VAL A 1 92 ? 7.712 1.049 -5.419 1.00 79.19 92 VAL A N 1
ATOM 723 C CA . VAL A 1 92 ? 6.894 2.143 -5.930 1.00 79.19 92 VAL A CA 1
ATOM 724 C C . VAL A 1 92 ? 7.217 3.370 -5.088 1.00 79.19 92 VAL A C 1
ATOM 726 O O . VAL A 1 92 ? 7.074 3.356 -3.871 1.00 79.19 92 VAL A O 1
ATOM 729 N N . VAL A 1 93 ? 7.710 4.410 -5.741 1.00 76.69 93 VAL A N 1
ATOM 730 C CA . VAL A 1 93 ? 7.944 5.731 -5.170 1.00 76.69 93 VAL A CA 1
ATOM 731 C C . VAL A 1 93 ? 6.870 6.651 -5.724 1.00 76.69 93 VAL A C 1
ATOM 733 O O . VAL A 1 93 ? 6.674 6.725 -6.940 1.00 76.69 93 VAL A O 1
ATOM 736 N N . VAL A 1 94 ? 6.165 7.330 -4.832 1.00 75.69 94 VAL A N 1
ATOM 737 C CA . VAL A 1 94 ? 5.100 8.263 -5.188 1.00 75.69 94 VAL A CA 1
ATOM 738 C C . VAL A 1 94 ? 5.495 9.632 -4.677 1.00 75.69 94 VAL A C 1
ATOM 740 O O . VAL A 1 94 ? 5.702 9.813 -3.483 1.00 75.69 94 VAL A O 1
ATOM 743 N N . SER A 1 95 ? 5.607 10.588 -5.588 1.00 71.69 95 SER A N 1
ATOM 744 C CA . SER A 1 95 ? 5.984 11.963 -5.280 1.00 71.69 95 SER A CA 1
ATOM 745 C C . SER A 1 95 ? 4.769 12.863 -5.489 1.00 71.69 95 SER A C 1
ATOM 747 O O . SER A 1 95 ? 4.267 12.993 -6.609 1.00 71.69 95 SER A O 1
ATOM 749 N N . GLY A 1 96 ? 4.287 13.495 -4.424 1.00 65.19 96 GLY A N 1
ATOM 750 C CA . GLY A 1 96 ? 3.149 14.417 -4.460 1.00 65.19 96 GLY A CA 1
ATOM 751 C C . GLY A 1 96 ? 3.565 15.887 -4.494 1.00 65.19 96 GLY A C 1
ATOM 752 O O . GLY A 1 96 ? 4.709 16.247 -4.206 1.00 65.19 96 GLY A O 1
ATOM 753 N N . ILE A 1 97 ? 2.615 16.764 -4.831 1.00 60.69 97 ILE A N 1
ATOM 754 C CA . ILE A 1 97 ? 2.732 18.210 -4.554 1.00 60.69 97 ILE A CA 1
ATOM 755 C C . ILE A 1 97 ? 2.442 18.554 -3.084 1.00 60.69 97 ILE A C 1
ATOM 757 O O . ILE A 1 97 ? 2.819 19.636 -2.641 1.00 60.69 97 ILE A O 1
ATOM 761 N N . GLU A 1 98 ? 1.790 17.636 -2.378 1.00 67.69 98 GLU A N 1
ATOM 762 C CA . GLU A 1 98 ? 1.384 17.687 -0.971 1.00 67.69 98 GLU A CA 1
ATOM 763 C C . GLU A 1 98 ? 2.201 16.681 -0.144 1.00 67.69 98 GLU A C 1
ATOM 765 O O . GLU A 1 98 ? 2.911 15.842 -0.710 1.00 67.69 98 GLU A O 1
ATOM 770 N N . GLU A 1 99 ? 2.121 16.771 1.186 1.00 76.62 99 GLU A N 1
ATOM 771 C CA . GLU A 1 99 ? 2.676 15.744 2.074 1.00 76.62 99 GLU A CA 1
ATOM 772 C C . GLU A 1 99 ? 1.893 14.441 1.889 1.00 76.62 99 GLU A C 1
ATOM 774 O O . GLU A 1 99 ? 0.695 14.384 2.160 1.00 76.62 99 GLU A O 1
ATOM 779 N N . LEU A 1 100 ? 2.561 13.400 1.393 1.00 78.25 100 LEU A N 1
ATOM 780 C CA . LEU A 1 100 ? 1.963 12.084 1.215 1.00 78.25 100 LEU A CA 1
ATOM 781 C C . LEU A 1 100 ? 2.231 11.201 2.425 1.00 78.25 100 LEU A C 1
ATOM 783 O O . LEU A 1 100 ? 3.222 11.364 3.131 1.00 78.25 100 LEU A O 1
ATOM 787 N N . ARG A 1 101 ? 1.331 10.245 2.629 1.00 84.56 101 ARG A N 1
ATOM 788 C CA . ARG A 1 101 ? 1.473 9.132 3.562 1.00 84.56 101 ARG A CA 1
ATOM 789 C C . ARG A 1 101 ? 1.139 7.833 2.854 1.00 84.56 101 ARG A C 1
ATOM 791 O O . ARG A 1 101 ? 0.346 7.812 1.907 1.00 84.56 101 ARG A O 1
ATOM 798 N N . CYS A 1 102 ? 1.727 6.744 3.333 1.00 86.06 102 CYS A N 1
ATOM 799 C CA . CYS A 1 102 ? 1.517 5.415 2.786 1.00 86.06 102 CYS A CA 1
ATOM 800 C C . CYS A 1 102 ? 1.268 4.393 3.898 1.00 86.06 102 CYS A C 1
ATOM 802 O O . CYS A 1 102 ? 1.954 4.388 4.918 1.00 86.06 102 CYS A O 1
ATOM 804 N N . VAL A 1 103 ? 0.308 3.495 3.680 1.00 88.50 103 VAL A N 1
ATOM 805 C CA . VAL A 1 103 ? -0.018 2.386 4.586 1.00 88.50 103 VAL A CA 1
ATOM 806 C C . VAL A 1 103 ? 0.038 1.068 3.810 1.00 88.50 103 VAL A C 1
ATOM 808 O O . VAL A 1 103 ? -0.605 0.952 2.761 1.00 88.50 103 VAL A O 1
ATOM 811 N N . PRO A 1 104 ? 0.772 0.046 4.290 1.00 91.12 104 PRO A N 1
ATOM 812 C CA . PRO A 1 104 ? 0.747 -1.274 3.672 1.00 91.12 104 PRO A CA 1
ATOM 813 C C . PRO A 1 104 ? -0.610 -1.946 3.923 1.00 91.12 104 PRO A C 1
ATOM 815 O O . PRO A 1 104 ? -1.124 -1.934 5.040 1.00 91.12 104 PRO A O 1
ATOM 818 N N . LEU A 1 105 ? -1.186 -2.556 2.885 1.00 90.88 105 LEU A N 1
ATOM 819 C CA . LEU A 1 105 ? -2.494 -3.217 2.981 1.00 90.88 105 LEU A CA 1
ATOM 820 C C . LEU A 1 105 ? -2.417 -4.693 3.381 1.00 90.88 105 LEU A C 1
ATOM 822 O O . LEU A 1 105 ? -3.427 -5.291 3.742 1.00 90.88 105 LEU A O 1
ATOM 826 N N . ASP A 1 106 ? -1.231 -5.290 3.307 1.00 88.88 106 ASP A N 1
ATOM 827 C CA . ASP A 1 106 ? -0.992 -6.690 3.632 1.00 88.88 106 ASP A CA 1
ATOM 828 C C . ASP A 1 106 ? 0.460 -6.923 4.089 1.00 88.88 106 ASP A C 1
ATOM 830 O O . ASP A 1 106 ? 1.313 -6.040 3.992 1.00 88.88 106 ASP A O 1
ATOM 834 N N . TYR A 1 107 ? 0.745 -8.123 4.606 1.00 84.19 107 TYR A N 1
ATOM 835 C CA . TYR A 1 107 ? 2.058 -8.485 5.165 1.00 84.19 107 TYR A CA 1
ATOM 836 C C . TYR A 1 107 ? 3.147 -8.707 4.099 1.00 84.19 107 TYR A C 1
ATOM 838 O O . TYR A 1 107 ? 4.322 -8.891 4.435 1.00 84.19 107 TYR A O 1
ATOM 846 N N . MET A 1 108 ? 2.771 -8.723 2.817 1.00 87.88 108 MET A N 1
ATOM 847 C CA . MET A 1 108 ? 3.683 -8.819 1.675 1.00 87.88 108 MET A CA 1
ATOM 848 C C . MET A 1 108 ? 4.109 -7.438 1.167 1.00 87.88 108 MET A C 1
ATOM 850 O O . MET A 1 108 ? 4.976 -7.358 0.295 1.00 87.88 108 MET A O 1
ATOM 854 N N . SER A 1 109 ? 3.559 -6.376 1.754 1.00 89.00 109 SER A N 1
ATOM 855 C CA . SER A 1 109 ? 3.901 -4.982 1.515 1.00 89.00 109 SER A CA 1
ATOM 856 C C . SER A 1 109 ? 4.620 -4.359 2.703 1.00 89.00 109 SER A C 1
ATOM 858 O O . SER A 1 109 ? 4.398 -4.710 3.861 1.00 89.00 109 SER A O 1
ATOM 860 N N . ARG A 1 110 ? 5.487 -3.391 2.416 1.00 83.88 110 ARG A N 1
ATOM 861 C CA . ARG A 1 110 ? 6.148 -2.557 3.419 1.00 83.88 110 ARG A CA 1
ATOM 862 C C . ARG A 1 110 ? 6.176 -1.115 2.962 1.00 83.88 110 ARG A C 1
ATOM 864 O O . ARG A 1 110 ? 6.308 -0.844 1.771 1.00 83.88 110 ARG A O 1
ATOM 871 N N . THR A 1 111 ? 6.101 -0.216 3.925 1.00 78.88 111 THR A N 1
ATOM 872 C CA . THR A 1 111 ? 6.435 1.188 3.736 1.00 78.88 111 THR A CA 1
ATOM 873 C C . THR A 1 111 ? 7.758 1.456 4.419 1.00 78.88 111 THR A C 1
ATOM 875 O O . THR A 1 111 ? 8.144 0.780 5.378 1.00 78.88 111 THR A O 1
ATOM 878 N N . SER A 1 112 ? 8.496 2.406 3.876 1.00 65.69 112 SER A N 1
ATOM 879 C CA . SER A 1 112 ? 9.736 2.848 4.482 1.00 65.69 112 SER A CA 1
ATOM 880 C C . SER A 1 112 ? 9.412 4.127 5.242 1.00 65.69 112 SER A C 1
ATOM 882 O O . SER A 1 112 ? 9.403 5.179 4.618 1.00 65.69 112 SER A O 1
ATOM 884 N N . ASP A 1 113 ? 9.204 4.064 6.562 1.00 47.19 113 ASP A N 1
ATOM 885 C CA . ASP A 1 113 ? 9.065 5.258 7.417 1.00 47.19 113 ASP A CA 1
ATOM 886 C C . ASP A 1 113 ? 10.360 6.072 7.352 1.00 47.19 113 ASP A C 1
ATOM 888 O O . ASP A 1 113 ? 11.308 5.844 8.105 1.00 47.19 113 ASP A O 1
ATOM 892 N N . HIS A 1 114 ? 10.467 6.979 6.392 1.00 46.59 114 HIS A N 1
ATOM 893 C CA . HIS A 1 114 ? 11.620 7.851 6.282 1.00 46.59 114 HIS A CA 1
ATOM 894 C C . HIS A 1 114 ? 11.084 9.261 6.324 1.00 46.59 114 HIS A C 1
ATOM 896 O O . HIS A 1 114 ? 10.867 9.903 5.307 1.00 46.59 114 HIS A O 1
ATOM 902 N N . ASN A 1 115 ? 10.957 9.773 7.546 1.00 36.34 115 ASN A N 1
ATOM 903 C CA . ASN A 1 115 ? 11.225 11.181 7.765 1.00 36.34 115 ASN A CA 1
ATOM 904 C C . ASN A 1 115 ? 12.632 11.423 7.193 1.00 36.34 115 ASN A C 1
ATOM 906 O O . ASN A 1 115 ? 13.638 11.094 7.829 1.00 36.34 115 ASN A O 1
ATOM 910 N N . ILE A 1 116 ? 12.697 11.942 5.962 1.00 41.75 116 ILE A N 1
ATOM 911 C CA . ILE A 1 116 ? 13.898 12.137 5.125 1.00 41.75 116 ILE A CA 1
ATOM 912 C C . ILE A 1 116 ? 14.994 12.957 5.858 1.00 41.75 116 ILE A C 1
ATOM 914 O O . ILE A 1 116 ? 16.126 13.087 5.403 1.00 41.75 116 ILE A O 1
ATOM 918 N N . THR A 1 117 ? 14.701 13.482 7.049 1.00 35.38 117 THR A N 1
ATOM 919 C CA . THR A 1 117 ? 15.595 14.294 7.871 1.00 35.38 117 THR A CA 1
ATOM 920 C C . THR A 1 117 ? 16.383 13.549 8.960 1.00 35.38 117 THR A C 1
ATOM 922 O O . THR A 1 117 ? 17.376 14.120 9.417 1.00 35.38 117 THR A O 1
ATOM 925 N N . GLN A 1 118 ? 16.035 12.318 9.383 1.00 34.78 118 GLN A N 1
ATOM 926 C CA . GLN A 1 118 ? 16.638 11.731 10.606 1.00 34.78 118 GLN A CA 1
ATOM 927 C C . GLN A 1 118 ? 17.487 10.454 10.432 1.00 34.78 118 GLN A C 1
ATOM 929 O O . GLN A 1 118 ? 18.391 10.234 11.237 1.00 34.78 118 GLN A O 1
ATOM 934 N N . THR A 1 119 ? 17.306 9.663 9.372 1.00 36.72 119 THR A N 1
ATOM 935 C CA . THR A 1 119 ? 18.065 8.409 9.129 1.00 36.72 119 THR A CA 1
ATOM 936 C C . THR A 1 119 ? 19.231 8.543 8.141 1.00 36.72 119 THR A C 1
ATOM 938 O O . THR A 1 119 ? 19.835 7.553 7.738 1.00 36.72 119 THR A O 1
ATOM 941 N N . SER A 1 120 ? 19.644 9.767 7.804 1.00 40.00 120 SER A N 1
ATOM 942 C CA . SER A 1 120 ? 20.696 10.063 6.814 1.00 40.00 120 SER A CA 1
ATOM 943 C C . SER A 1 120 ? 22.135 9.690 7.214 1.00 40.00 120 SER A C 1
ATOM 945 O O . SER A 1 120 ? 23.077 10.053 6.514 1.00 40.00 120 SER A O 1
ATOM 947 N N . LYS A 1 121 ? 22.354 8.991 8.334 1.00 38.66 121 LYS A N 1
ATOM 948 C CA . LYS A 1 121 ? 23.709 8.612 8.781 1.00 38.66 121 LYS A CA 1
ATOM 949 C C . LYS A 1 121 ? 24.003 7.119 8.803 1.00 38.66 121 LYS A C 1
ATOM 951 O O . LYS A 1 121 ? 25.175 6.772 8.923 1.00 38.66 121 LYS A O 1
ATOM 956 N N . GLU A 1 122 ? 22.997 6.256 8.687 1.00 39.88 122 GLU A N 1
ATOM 957 C CA . GLU A 1 122 ? 23.195 4.807 8.850 1.00 39.88 122 GLU A CA 1
ATOM 958 C C . GLU A 1 122 ? 22.870 3.982 7.598 1.00 39.88 122 GLU A C 1
ATOM 960 O O . GLU A 1 122 ? 23.286 2.826 7.537 1.00 39.88 122 GLU A O 1
ATOM 965 N N . ASP A 1 123 ? 22.243 4.572 6.571 1.00 43.56 123 ASP A N 1
ATOM 966 C CA . ASP A 1 123 ? 21.992 3.904 5.289 1.00 43.56 123 ASP A CA 1
ATOM 967 C C . ASP A 1 123 ? 22.726 4.611 4.124 1.00 43.56 123 ASP A C 1
ATOM 969 O O . ASP A 1 123 ? 22.278 5.663 3.655 1.00 43.56 123 ASP A O 1
ATOM 973 N N . PRO A 1 124 ? 23.871 4.071 3.653 1.00 41.97 124 PRO A N 1
ATOM 974 C CA . PRO A 1 124 ? 24.700 4.670 2.600 1.00 41.97 124 PRO A CA 1
ATOM 975 C C . PRO A 1 124 ? 23.990 4.910 1.258 1.00 41.97 124 PRO A C 1
ATOM 977 O O . PRO A 1 124 ? 24.531 5.609 0.409 1.00 41.97 124 PRO A O 1
ATOM 980 N N . TRP A 1 125 ? 22.801 4.339 1.042 1.00 48.16 125 TRP A N 1
ATOM 981 C CA . TRP A 1 125 ? 22.088 4.378 -0.241 1.00 48.16 125 TRP A CA 1
ATOM 982 C C . TRP A 1 125 ? 20.970 5.425 -0.313 1.00 48.16 125 TRP A C 1
ATOM 984 O O . TRP A 1 125 ? 20.351 5.590 -1.364 1.00 48.16 125 TRP A O 1
ATOM 994 N N . MET A 1 126 ? 20.717 6.158 0.775 1.00 40.88 126 MET A N 1
ATOM 995 C CA . MET A 1 126 ? 19.830 7.327 0.749 1.00 40.88 126 MET A CA 1
ATOM 996 C C . MET A 1 126 ? 20.518 8.556 0.133 1.00 40.88 126 MET A C 1
ATOM 998 O O . MET A 1 126 ? 19.822 9.455 -0.330 1.00 40.88 126 MET A O 1
ATOM 1002 N N . GLU A 1 127 ? 21.857 8.592 0.052 1.00 43.75 127 GLU A N 1
ATOM 1003 C CA . GLU A 1 127 ? 22.587 9.679 -0.625 1.00 43.75 127 GLU A CA 1
ATOM 1004 C C . GLU A 1 127 ? 22.200 9.804 -2.107 1.00 43.75 127 GLU A C 1
ATOM 1006 O O . GLU A 1 127 ? 22.050 10.922 -2.592 1.00 43.75 127 GLU A O 1
ATOM 1011 N N . ASP A 1 128 ? 21.968 8.699 -2.820 1.00 44.38 128 ASP A N 1
ATOM 1012 C CA . ASP A 1 128 ? 21.627 8.742 -4.250 1.00 44.38 128 ASP A CA 1
ATOM 1013 C C . ASP A 1 128 ? 20.193 9.241 -4.507 1.00 44.38 128 ASP A C 1
ATOM 1015 O O . ASP A 1 128 ? 19.970 9.960 -5.477 1.00 44.38 128 ASP A O 1
ATOM 1019 N N . LEU A 1 129 ? 19.232 8.937 -3.622 1.00 43.31 129 LEU A N 1
ATOM 1020 C CA . LEU A 1 129 ? 17.859 9.468 -3.698 1.00 43.31 129 LEU A CA 1
ATOM 1021 C C . LEU A 1 129 ? 17.779 10.929 -3.228 1.00 43.31 129 LEU A C 1
ATOM 1023 O O . LEU A 1 129 ? 17.034 11.710 -3.805 1.00 43.31 129 LEU A O 1
ATOM 1027 N N . HIS A 1 130 ? 18.579 11.327 -2.232 1.00 44.00 130 HIS A N 1
ATOM 1028 C CA . HIS A 1 130 ? 18.728 12.732 -1.826 1.00 44.00 130 HIS A CA 1
ATOM 1029 C C . HIS A 1 130 ? 19.396 13.602 -2.900 1.00 44.00 130 HIS A C 1
ATOM 1031 O O . HIS A 1 130 ? 19.151 14.808 -2.954 1.00 44.00 130 HIS A O 1
ATOM 1037 N N . ASN A 1 131 ? 20.268 13.004 -3.716 1.00 43.75 131 ASN A N 1
ATOM 1038 C CA . ASN A 1 131 ? 20.966 13.675 -4.809 1.00 43.75 131 ASN A CA 1
ATOM 1039 C C . ASN A 1 131 ? 20.251 13.526 -6.159 1.00 43.75 131 ASN A C 1
ATOM 1041 O O . ASN A 1 131 ? 20.708 14.130 -7.132 1.00 43.75 131 ASN A O 1
ATOM 1045 N N . ASP A 1 132 ? 19.145 12.776 -6.231 1.00 45.91 132 ASP A N 1
ATOM 1046 C CA . ASP A 1 132 ? 18.243 12.817 -7.376 1.00 45.91 132 ASP A CA 1
ATOM 1047 C C . ASP A 1 132 ? 17.481 14.152 -7.327 1.00 45.91 132 ASP A C 1
ATOM 1049 O O . ASP A 1 132 ? 16.632 14.357 -6.454 1.00 45.91 132 ASP A O 1
ATOM 1053 N N . PRO A 1 133 ? 17.752 15.096 -8.248 1.00 41.06 133 PRO A N 1
ATOM 1054 C CA . PRO A 1 133 ? 17.095 16.401 -8.250 1.00 41.06 133 PRO A CA 1
ATOM 1055 C C . PRO A 1 133 ? 15.570 16.322 -8.476 1.00 41.06 133 PRO A C 1
ATOM 1057 O O . PRO A 1 133 ? 14.905 17.362 -8.456 1.00 41.06 133 PRO A O 1
ATOM 1060 N N . GLY A 1 134 ? 15.014 15.130 -8.730 1.00 41.62 134 GLY A N 1
ATOM 1061 C CA . GLY A 1 134 ? 13.586 14.864 -8.875 1.00 41.62 134 GLY A CA 1
ATOM 1062 C C . GLY A 1 134 ? 12.837 14.431 -7.607 1.00 41.62 134 GLY A C 1
ATOM 1063 O O . GLY A 1 134 ? 11.607 14.475 -7.647 1.00 41.62 134 GLY A O 1
ATOM 1064 N N . VAL A 1 135 ? 13.525 14.050 -6.523 1.00 45.38 135 VAL A N 1
ATOM 1065 C CA . VAL A 1 135 ? 12.923 13.493 -5.291 1.00 45.38 135 VAL A CA 1
ATOM 1066 C C . VAL A 1 135 ? 12.744 14.595 -4.240 1.00 45.38 135 VAL A C 1
ATOM 1068 O O . VAL A 1 135 ? 13.692 15.315 -3.913 1.00 45.38 135 VAL A O 1
ATOM 1071 N N . LYS A 1 136 ? 11.523 14.776 -3.718 1.00 50.00 136 LYS A N 1
ATOM 1072 C CA . LYS A 1 136 ? 11.208 15.797 -2.698 1.00 50.00 136 LYS A CA 1
ATOM 1073 C C . LYS A 1 136 ? 10.994 15.161 -1.322 1.00 50.00 136 LYS A C 1
ATOM 1075 O O . LYS A 1 136 ? 10.858 13.956 -1.181 1.00 50.00 136 LYS A O 1
ATOM 1080 N N . ALA A 1 137 ? 10.956 15.998 -0.281 1.00 47.75 137 ALA A N 1
ATOM 1081 C CA . ALA A 1 137 ? 10.750 15.575 1.109 1.00 47.75 137 ALA A CA 1
ATOM 1082 C C . ALA A 1 137 ? 9.380 14.905 1.386 1.00 47.75 137 ALA A C 1
ATOM 1084 O O . ALA A 1 137 ? 9.173 14.422 2.491 1.00 47.75 137 ALA A O 1
ATOM 1085 N N . SER A 1 138 ? 8.470 14.896 0.407 1.00 57.03 138 SER A N 1
ATOM 1086 C CA . SER A 1 138 ? 7.124 14.309 0.453 1.00 57.03 138 SER A CA 1
ATOM 1087 C C . SER A 1 138 ? 6.995 13.021 -0.372 1.00 57.03 138 SER A C 1
ATOM 1089 O O . SER A 1 138 ? 5.884 12.606 -0.699 1.00 57.03 138 SER A O 1
ATOM 1091 N N . ASP A 1 139 ? 8.119 12.423 -0.770 1.00 68.19 139 ASP A N 1
ATOM 1092 C CA . ASP A 1 139 ? 8.131 11.200 -1.563 1.00 68.19 139 ASP A CA 1
ATOM 1093 C C . ASP A 1 139 ? 7.916 9.979 -0.664 1.00 68.19 139 ASP A C 1
ATOM 1095 O O . ASP A 1 139 ? 8.742 9.666 0.195 1.00 68.19 139 ASP A O 1
ATOM 1099 N N . GLU A 1 140 ? 6.818 9.265 -0.900 1.00 78.75 140 GLU A N 1
ATOM 1100 C CA . GLU A 1 140 ? 6.453 8.062 -0.162 1.00 78.75 140 GLU A CA 1
ATOM 1101 C C . GLU A 1 140 ? 6.945 6.805 -0.870 1.00 78.75 140 GLU A C 1
ATOM 1103 O O . GLU A 1 140 ? 6.876 6.670 -2.098 1.00 78.75 140 GLU A O 1
ATOM 1108 N N . VAL A 1 141 ? 7.444 5.860 -0.075 1.00 78.31 141 VAL A N 1
ATOM 1109 C CA . VAL A 1 141 ? 8.065 4.636 -0.574 1.00 78.31 141 VAL A CA 1
ATOM 1110 C C . VAL A 1 141 ? 7.272 3.416 -0.129 1.00 78.31 141 VAL A C 1
ATOM 1112 O O . VAL A 1 141 ? 7.187 3.097 1.055 1.00 78.31 141 VAL A O 1
ATOM 1115 N N . ALA A 1 142 ? 6.781 2.684 -1.122 1.00 84.62 142 ALA A N 1
ATOM 1116 C CA . ALA A 1 142 ? 6.089 1.414 -0.998 1.00 84.62 142 ALA A CA 1
ATOM 1117 C C . ALA A 1 142 ? 6.923 0.284 -1.621 1.00 84.62 142 ALA A C 1
ATOM 1119 O O . ALA A 1 142 ? 7.442 0.412 -2.732 1.00 84.62 142 ALA A O 1
ATOM 1120 N N . GLU A 1 143 ? 7.055 -0.846 -0.931 1.00 86.50 143 GLU A N 1
ATOM 1121 C CA . GLU A 1 143 ? 7.877 -1.975 -1.371 1.00 86.50 143 GLU A CA 1
ATOM 1122 C C . GLU A 1 143 ? 7.161 -3.323 -1.214 1.00 86.50 143 GLU A C 1
ATOM 1124 O O . GLU A 1 143 ? 6.561 -3.610 -0.181 1.00 86.50 143 GLU A O 1
ATOM 1129 N N . ILE A 1 144 ? 7.275 -4.180 -2.234 1.00 89.38 144 ILE A N 1
ATOM 1130 C CA . ILE A 1 144 ? 6.882 -5.597 -2.215 1.00 89.38 144 ILE A CA 1
ATOM 1131 C C . ILE A 1 144 ? 8.178 -6.425 -2.251 1.00 89.38 144 ILE A C 1
ATOM 1133 O O . ILE A 1 144 ? 8.688 -6.708 -3.341 1.00 89.38 144 ILE A O 1
ATOM 1137 N N . PRO A 1 145 ? 8.769 -6.783 -1.094 1.00 81.75 145 PRO A N 1
ATOM 1138 C CA . PRO A 1 145 ? 10.127 -7.337 -1.002 1.00 81.75 145 PRO A CA 1
ATOM 1139 C C . PRO A 1 145 ? 10.268 -8.806 -1.429 1.00 81.75 145 PRO A C 1
ATOM 1141 O O . PRO A 1 145 ? 11.378 -9.309 -1.573 1.00 81.75 145 PRO A O 1
ATOM 1144 N N . PHE A 1 146 ? 9.164 -9.532 -1.600 1.00 82.56 146 PHE A N 1
ATOM 1145 C CA . PHE A 1 146 ? 9.185 -10.964 -1.921 1.00 82.56 146 PHE A CA 1
ATOM 1146 C C . PHE A 1 146 ? 8.379 -11.270 -3.181 1.00 82.56 146 PHE A C 1
ATOM 1148 O O . PHE A 1 146 ? 7.615 -12.236 -3.222 1.00 82.56 146 PHE A O 1
ATOM 1155 N N . LEU A 1 147 ? 8.579 -10.467 -4.230 1.00 84.38 147 LEU A N 1
ATOM 1156 C CA . LEU A 1 147 ? 7.757 -10.451 -5.446 1.00 84.38 147 LEU A CA 1
ATOM 1157 C C . LEU A 1 147 ? 7.508 -11.851 -6.034 1.00 84.38 147 LEU A C 1
ATOM 1159 O O . LEU A 1 147 ? 6.401 -12.175 -6.464 1.00 84.38 147 LEU A O 1
ATOM 1163 N N . TRP A 1 148 ? 8.533 -12.710 -6.009 1.00 85.56 148 TRP A N 1
ATOM 1164 C CA . TRP A 1 148 ? 8.452 -14.084 -6.518 1.00 85.56 148 TRP A CA 1
ATOM 1165 C C . TRP A 1 148 ? 8.575 -15.179 -5.454 1.00 85.56 148 TRP A C 1
ATOM 1167 O O . TRP A 1 148 ? 8.542 -16.368 -5.793 1.00 85.56 148 TRP A O 1
ATOM 1177 N N . ALA A 1 149 ? 8.788 -14.809 -4.193 1.00 83.00 149 ALA A N 1
ATOM 1178 C CA . ALA A 1 149 ? 9.004 -15.727 -3.077 1.00 83.00 149 ALA A CA 1
ATOM 1179 C C . ALA A 1 149 ? 7.754 -15.787 -2.187 1.00 83.00 149 ALA A C 1
ATOM 1181 O O . ALA A 1 149 ? 7.835 -15.628 -0.975 1.00 83.00 149 ALA A O 1
ATOM 1182 N N . ARG A 1 150 ? 6.603 -16.025 -2.825 1.00 83.88 150 ARG A N 1
ATOM 1183 C CA . ARG A 1 150 ? 5.278 -16.081 -2.200 1.00 83.88 150 ARG A CA 1
ATOM 1184 C C . ARG A 1 150 ? 4.611 -17.433 -2.433 1.00 83.88 150 ARG A C 1
ATOM 1186 O O . ARG A 1 150 ? 4.839 -18.072 -3.467 1.00 83.88 150 ARG A O 1
ATOM 1193 N N . GLN A 1 151 ? 3.788 -17.866 -1.492 1.00 83.75 151 GLN A N 1
ATOM 1194 C CA . GLN A 1 151 ? 2.887 -18.999 -1.664 1.00 83.75 151 GLN A CA 1
ATOM 1195 C C . GLN A 1 151 ? 1.634 -18.570 -2.450 1.00 83.75 151 GLN A C 1
ATOM 1197 O O . GLN A 1 151 ? 1.304 -17.385 -2.483 1.00 83.75 151 GLN A O 1
ATOM 1202 N N . PRO A 1 152 ? 0.904 -19.501 -3.091 1.00 84.06 152 PRO A N 1
ATOM 1203 C CA . PRO A 1 152 ? -0.301 -19.161 -3.853 1.00 84.06 152 PRO A CA 1
ATOM 1204 C C . PRO A 1 152 ? -1.397 -18.457 -3.042 1.00 84.06 152 PRO A C 1
ATOM 1206 O O . PRO A 1 152 ? -2.162 -17.691 -3.619 1.00 84.06 152 PRO A O 1
ATOM 1209 N N . GLN A 1 153 ? -1.481 -18.730 -1.738 1.00 85.69 153 GLN A N 1
ATOM 1210 C CA . GLN A 1 153 ? -2.433 -18.100 -0.821 1.00 85.69 153 GLN A CA 1
ATOM 1211 C C . GLN A 1 153 ? -1.984 -16.731 -0.299 1.00 85.69 153 GLN A C 1
ATOM 1213 O O . GLN A 1 153 ? -2.802 -16.029 0.285 1.00 85.69 153 GLN A O 1
ATOM 1218 N N . ASP A 1 154 ? -0.709 -16.371 -0.473 1.00 87.38 154 ASP A N 1
ATOM 1219 C CA . ASP A 1 154 ? -0.211 -15.085 -0.002 1.00 87.38 154 ASP A CA 1
ATOM 1220 C C . ASP A 1 154 ? -0.724 -13.963 -0.920 1.00 87.38 154 ASP A C 1
ATOM 1222 O O . ASP A 1 154 ? -0.738 -14.136 -2.154 1.00 87.38 154 ASP A O 1
ATOM 1226 N N . PRO A 1 155 ? -1.101 -12.801 -0.355 1.00 89.81 155 PRO A N 1
ATOM 1227 C CA . PRO A 1 155 ? -1.429 -11.630 -1.147 1.00 89.81 155 PRO A CA 1
ATOM 1228 C C . PRO A 1 155 ? -0.216 -11.217 -1.988 1.00 89.81 155 PRO A C 1
ATOM 1230 O O . PRO A 1 155 ? 0.933 -11.556 -1.699 1.00 89.81 155 PRO A O 1
ATOM 1233 N N . MET A 1 156 ? -0.460 -10.514 -3.090 1.00 91.56 156 MET A N 1
ATOM 1234 C CA . MET A 1 156 ? 0.629 -10.080 -3.971 1.00 91.56 156 MET A CA 1
ATOM 1235 C C . MET A 1 156 ? 1.301 -8.788 -3.495 1.00 91.56 156 MET A C 1
ATOM 1237 O O . MET A 1 156 ? 2.334 -8.439 -4.060 1.00 91.56 156 MET A O 1
ATOM 1241 N N . GLY A 1 157 ? 0.740 -8.116 -2.489 1.00 91.19 157 GLY A N 1
ATOM 1242 C CA . GLY A 1 157 ? 1.135 -6.792 -2.029 1.00 91.19 157 GLY A CA 1
ATOM 1243 C C . GLY A 1 157 ? 0.115 -5.725 -2.429 1.00 91.19 157 GLY A C 1
ATOM 1244 O O . GLY A 1 157 ? -0.372 -5.691 -3.563 1.00 91.19 157 GLY A O 1
ATOM 1245 N N . GLY A 1 158 ? -0.179 -4.818 -1.507 1.00 91.88 158 GLY A N 1
ATOM 1246 C CA . GLY A 1 158 ? -0.944 -3.603 -1.747 1.00 91.88 158 GLY A CA 1
ATOM 1247 C C . GLY A 1 158 ? -0.577 -2.462 -0.803 1.00 91.88 158 GLY A C 1
ATOM 1248 O O . GLY A 1 158 ? 0.051 -2.672 0.238 1.00 91.88 158 GLY A O 1
ATOM 1249 N N . PHE A 1 159 ? -0.960 -1.250 -1.185 1.00 91.75 159 PHE A N 1
ATOM 1250 C CA . PHE A 1 159 ? -0.650 -0.006 -0.480 1.00 91.75 159 PHE A CA 1
ATOM 1251 C C . PHE A 1 159 ? -1.839 0.948 -0.562 1.00 91.75 159 PHE A C 1
ATOM 1253 O O . PHE A 1 159 ? -2.514 0.980 -1.590 1.00 91.75 159 PHE A O 1
ATOM 1260 N N . ALA A 1 160 ? -2.074 1.740 0.477 1.00 90.31 160 ALA A N 1
ATOM 1261 C CA . ALA A 1 160 ? -2.951 2.901 0.421 1.00 90.31 160 ALA A CA 1
ATOM 1262 C C . ALA A 1 160 ? -2.129 4.181 0.560 1.00 90.31 160 ALA A C 1
ATOM 1264 O O . ALA A 1 160 ? -1.295 4.277 1.454 1.00 90.31 160 ALA A O 1
ATOM 1265 N N . PHE A 1 161 ? -2.386 5.151 -0.311 1.00 87.06 161 PHE A N 1
ATOM 1266 C CA . PHE A 1 161 ? -1.756 6.467 -0.305 1.00 87.06 161 PHE A CA 1
ATOM 1267 C C . PHE A 1 161 ? -2.800 7.539 -0.006 1.00 87.06 161 PHE A C 1
ATOM 1269 O O . PHE A 1 161 ? -3.892 7.505 -0.580 1.00 87.06 161 PHE A O 1
ATOM 1276 N N . TYR A 1 162 ? -2.462 8.494 0.855 1.00 84.44 162 TYR A N 1
ATOM 1277 C CA . TYR A 1 162 ? -3.344 9.597 1.237 1.00 84.44 162 TYR A CA 1
ATOM 1278 C C . TYR A 1 162 ? -2.552 10.870 1.564 1.00 84.44 162 TYR A C 1
ATOM 1280 O O . TYR A 1 162 ? -1.333 10.827 1.726 1.00 84.44 162 TYR A O 1
ATOM 1288 N N . SER A 1 163 ? -3.252 12.004 1.630 1.00 80.44 163 SER A N 1
ATOM 1289 C CA . SER A 1 163 ? -2.667 13.300 1.994 1.00 80.44 163 SER A CA 1
ATOM 1290 C C . SER A 1 163 ? -2.540 13.430 3.515 1.00 80.44 163 SER A C 1
ATOM 1292 O O . SER A 1 163 ? -3.521 13.241 4.234 1.00 80.44 163 SER A O 1
ATOM 1294 N N . GLY A 1 164 ? -1.338 13.748 3.995 1.00 76.00 164 GLY A N 1
ATOM 1295 C CA . GLY A 1 164 ? -1.002 13.931 5.411 1.00 76.00 164 GLY A CA 1
ATOM 1296 C C . GLY A 1 164 ? -0.981 15.392 5.875 1.00 76.00 164 GLY A C 1
ATOM 1297 O O . GLY A 1 164 ? -0.405 15.679 6.917 1.00 76.00 164 GLY A O 1
ATOM 1298 N N . GLU A 1 165 ? -1.548 16.335 5.112 1.00 74.00 165 GLU A N 1
ATOM 1299 C CA . GLU A 1 165 ? -1.472 17.774 5.438 1.00 74.00 165 GLU A CA 1
ATOM 1300 C C . GLU A 1 165 ? -2.332 18.199 6.648 1.00 74.00 165 GLU A C 1
ATOM 1302 O O . GLU A 1 165 ? -2.086 19.253 7.240 1.00 74.00 165 GLU A O 1
ATOM 1307 N N . ASP A 1 166 ? -3.354 17.416 7.001 1.00 79.25 166 ASP A N 1
ATOM 1308 C CA . ASP A 1 166 ? -4.326 17.723 8.056 1.00 79.25 166 ASP A CA 1
ATOM 1309 C C . ASP A 1 166 ? -4.475 16.520 8.996 1.00 79.25 166 ASP A C 1
ATOM 1311 O O . ASP A 1 166 ? -4.964 15.473 8.580 1.00 79.25 166 ASP A O 1
ATOM 1315 N N . GLU A 1 167 ? -4.073 16.681 10.262 1.00 77.00 167 GLU A N 1
ATOM 1316 C CA . GLU A 1 167 ? -4.067 15.610 11.272 1.00 77.00 167 GLU A CA 1
ATOM 1317 C C . GLU A 1 167 ? -5.469 15.033 11.562 1.00 77.00 167 GLU A C 1
ATOM 1319 O O . GLU A 1 167 ? -5.614 13.825 11.757 1.00 77.00 167 GLU A O 1
ATOM 1324 N N . GLU A 1 168 ? -6.519 15.866 11.584 1.00 78.00 168 GLU A N 1
ATOM 1325 C CA . GLU A 1 168 ? -7.891 15.399 11.848 1.00 78.00 168 GLU A CA 1
ATOM 1326 C C . GLU A 1 168 ? -8.410 14.595 10.651 1.00 78.00 168 GLU A C 1
ATOM 1328 O O . GLU A 1 168 ? -9.034 13.538 10.806 1.00 78.00 168 GLU A O 1
ATOM 1333 N N . ARG A 1 169 ? -8.105 15.071 9.440 1.00 82.12 169 ARG A N 1
ATOM 1334 C CA . ARG A 1 169 ? -8.438 14.357 8.208 1.00 82.12 169 ARG A CA 1
ATOM 1335 C C . ARG A 1 169 ? -7.622 13.079 8.053 1.00 82.12 169 ARG A C 1
ATOM 1337 O O . ARG A 1 169 ? -8.164 12.084 7.577 1.00 82.12 169 ARG A O 1
ATOM 1344 N N . GLU A 1 170 ? -6.361 13.083 8.464 1.00 84.12 170 GLU A N 1
ATOM 1345 C CA . GLU A 1 170 ? -5.490 11.909 8.468 1.00 84.12 170 GLU A CA 1
ATOM 1346 C C . GLU A 1 170 ? -6.056 10.809 9.374 1.00 84.12 170 GLU A C 1
ATOM 1348 O O . GLU A 1 170 ? -6.199 9.674 8.914 1.00 84.12 170 GLU A O 1
ATOM 1353 N N . GLU A 1 171 ? -6.464 11.126 10.611 1.00 85.94 171 GLU A N 1
ATOM 1354 C CA . GLU A 1 171 ? -7.051 10.122 11.514 1.00 85.94 171 GLU A CA 1
ATOM 1355 C C . GLU A 1 171 ? -8.334 9.518 10.910 1.00 85.94 171 GLU A C 1
ATOM 1357 O O . GLU A 1 171 ? -8.510 8.295 10.884 1.00 85.94 171 GLU A O 1
ATOM 1362 N N . GLU A 1 172 ? -9.213 10.359 10.351 1.00 89.75 172 GLU A N 1
ATOM 1363 C CA . GLU A 1 172 ? -10.430 9.910 9.662 1.00 89.75 172 GLU A CA 1
ATOM 1364 C C . GLU A 1 172 ? -10.118 9.002 8.464 1.00 89.75 172 GLU A C 1
ATOM 1366 O O . GLU A 1 172 ? -10.760 7.961 8.279 1.00 89.75 172 GLU A O 1
ATOM 1371 N N . THR A 1 173 ? -9.125 9.387 7.663 1.00 89.69 173 THR A N 1
ATOM 1372 C CA . THR A 1 173 ? -8.689 8.647 6.474 1.00 89.69 173 THR A CA 1
ATOM 1373 C C . THR A 1 173 ? -8.112 7.296 6.864 1.00 89.69 173 THR A C 1
ATOM 1375 O O . THR A 1 173 ? -8.463 6.279 6.265 1.00 89.69 173 THR A O 1
ATOM 1378 N N . PHE A 1 174 ? -7.318 7.243 7.932 1.00 89.69 174 PHE A N 1
ATOM 1379 C CA . PHE A 1 174 ? -6.787 5.991 8.449 1.00 89.69 174 PHE A CA 1
ATOM 1380 C C . PHE A 1 174 ? -7.901 5.037 8.902 1.00 89.69 174 PHE A C 1
ATOM 1382 O O . PHE A 1 174 ? -7.878 3.858 8.544 1.00 89.69 174 PHE A O 1
ATOM 1389 N N . TYR A 1 175 ? -8.927 5.520 9.618 1.00 91.12 175 TYR A N 1
ATOM 1390 C CA . TYR A 1 175 ? -10.065 4.664 9.984 1.00 91.12 175 TYR A CA 1
ATOM 1391 C C . TYR A 1 175 ? -10.811 4.122 8.760 1.00 91.12 175 TYR A C 1
ATOM 1393 O O . TYR A 1 175 ? -11.267 2.973 8.771 1.00 91.12 175 TYR A O 1
ATOM 1401 N N . ARG A 1 176 ? -10.943 4.932 7.704 1.00 92.00 176 ARG A N 1
ATOM 1402 C CA . ARG A 1 176 ? -11.555 4.502 6.440 1.00 92.00 176 ARG A CA 1
ATOM 1403 C C . ARG A 1 176 ? -10.721 3.432 5.765 1.00 92.00 176 ARG A C 1
ATOM 1405 O O . ARG A 1 176 ? -11.287 2.401 5.417 1.00 92.00 176 ARG A O 1
ATOM 1412 N N . ILE A 1 177 ? -9.406 3.620 5.667 1.00 91.19 177 ILE A N 1
ATOM 1413 C CA . ILE A 1 177 ? -8.488 2.601 5.147 1.00 91.19 177 ILE A CA 1
ATOM 1414 C C . ILE A 1 177 ? -8.630 1.311 5.965 1.00 91.19 177 ILE A C 1
ATOM 1416 O O . ILE A 1 177 ? -8.861 0.248 5.394 1.00 91.19 177 ILE A O 1
ATOM 1420 N N . TRP A 1 178 ? -8.594 1.397 7.299 1.00 91.94 178 TRP A N 1
ATOM 1421 C CA . TRP A 1 178 ? -8.710 0.234 8.184 1.00 91.94 178 TRP A CA 1
ATOM 1422 C C . TRP A 1 178 ? -9.971 -0.588 7.906 1.00 91.94 178 TRP A C 1
ATOM 1424 O O . TRP A 1 178 ? -9.912 -1.811 7.767 1.00 91.94 178 TRP A O 1
ATOM 1434 N N . VAL A 1 179 ? -11.117 0.078 7.789 1.00 92.12 179 VAL A N 1
ATOM 1435 C CA . VAL A 1 179 ? -12.412 -0.589 7.617 1.00 92.12 179 VAL A CA 1
ATOM 1436 C C . VAL A 1 179 ? -12.654 -1.029 6.175 1.00 92.12 179 VAL A C 1
ATOM 1438 O O . VAL A 1 179 ? -13.083 -2.159 5.933 1.00 92.12 179 VAL A O 1
ATOM 1441 N N . ASN A 1 180 ? -12.407 -0.148 5.211 1.00 91.56 180 ASN A N 1
ATOM 1442 C CA . ASN A 1 180 ? -12.766 -0.373 3.815 1.00 91.56 180 ASN A CA 1
ATOM 1443 C C . ASN A 1 180 ? -11.802 -1.339 3.130 1.00 91.56 180 ASN A C 1
ATOM 1445 O O . ASN A 1 180 ? -12.248 -2.183 2.349 1.00 91.56 180 ASN A O 1
ATOM 1449 N N . GLU A 1 181 ? -10.511 -1.238 3.453 1.00 90.00 181 GLU A N 1
ATOM 1450 C CA . GLU A 1 181 ? -9.457 -2.036 2.828 1.00 90.00 181 GLU A CA 1
ATOM 1451 C C . GLU A 1 181 ? -9.222 -3.376 3.529 1.00 90.00 181 GLU A C 1
ATOM 1453 O O . GLU A 1 181 ? -8.465 -4.201 3.014 1.00 90.00 181 GLU A O 1
ATOM 1458 N N . GLY A 1 182 ? -9.920 -3.615 4.645 1.00 86.94 182 GLY A N 1
ATOM 1459 C CA . GLY A 1 182 ? -9.888 -4.879 5.371 1.00 86.94 182 GLY A CA 1
ATOM 1460 C C . GLY A 1 182 ? -8.570 -5.113 6.098 1.00 86.94 182 GLY A C 1
ATOM 1461 O O . GLY A 1 182 ? -8.093 -6.244 6.118 1.00 86.94 182 GLY A O 1
ATOM 1462 N N . LEU A 1 183 ? -7.972 -4.061 6.673 1.00 87.06 183 LEU A N 1
ATOM 1463 C CA . LEU A 1 183 ? -6.785 -4.247 7.507 1.00 87.06 183 LEU A CA 1
ATOM 1464 C C . LEU A 1 183 ? -7.145 -5.075 8.754 1.00 87.06 183 LEU A C 1
ATOM 1466 O O . LEU A 1 183 ? -8.287 -5.007 9.232 1.00 87.06 183 LEU A O 1
ATOM 1470 N N . PRO A 1 184 ? -6.174 -5.810 9.326 1.00 85.12 184 PRO A N 1
ATOM 1471 C CA . PRO A 1 184 ? -6.391 -6.604 10.524 1.00 85.12 184 PRO A CA 1
ATOM 1472 C C . PRO A 1 184 ? -7.037 -5.794 11.631 1.00 85.12 184 PRO A C 1
ATOM 1474 O O . PRO A 1 184 ? -6.606 -4.685 11.954 1.00 85.12 184 PRO A O 1
ATOM 1477 N N . HIS A 1 185 ? -8.067 -6.357 12.245 1.00 85.06 185 HIS A N 1
ATOM 1478 C CA . HIS A 1 185 ? -8.799 -5.685 13.302 1.00 85.06 185 HIS A CA 1
ATOM 1479 C C . HIS A 1 185 ? -9.057 -6.616 14.492 1.00 85.06 185 HIS A C 1
ATOM 1481 O O . HIS A 1 185 ? -9.078 -7.844 14.357 1.00 85.06 185 HIS A O 1
ATOM 1487 N N . PRO A 1 186 ? -9.288 -6.052 15.689 1.00 85.56 186 PRO A N 1
ATOM 1488 C CA . PRO A 1 186 ? -9.672 -6.812 16.866 1.00 85.56 186 PRO A CA 1
ATOM 1489 C C . PRO A 1 186 ? -10.851 -7.750 16.595 1.00 85.56 186 PRO A C 1
ATOM 1491 O O . PRO A 1 186 ? -11.817 -7.402 15.908 1.00 85.56 186 PRO A O 1
ATOM 1494 N N . LYS A 1 187 ? -10.806 -8.941 17.200 1.00 85.88 187 LYS A N 1
ATOM 1495 C CA . LYS A 1 187 ? -11.921 -9.892 17.158 1.00 85.88 187 LYS A CA 1
ATOM 1496 C C . LYS A 1 187 ? -13.077 -9.351 17.991 1.00 85.88 187 LYS A C 1
ATOM 1498 O O . LYS A 1 187 ? -13.045 -9.400 19.220 1.00 85.88 187 LYS A O 1
ATOM 1503 N N . ILE A 1 188 ? -14.102 -8.857 17.311 1.00 84.94 188 ILE A N 1
ATOM 1504 C CA . ILE A 1 188 ? -15.334 -8.358 17.920 1.00 84.94 188 ILE A CA 1
ATOM 1505 C C . ILE A 1 188 ? -16.540 -9.185 17.468 1.00 84.94 188 ILE A C 1
ATOM 1507 O O . ILE A 1 188 ? -16.490 -9.906 16.474 1.00 84.94 188 ILE A O 1
ATOM 1511 N N . VAL A 1 189 ? -17.643 -9.077 18.206 1.00 85.69 189 VAL A N 1
ATOM 1512 C CA . VAL A 1 189 ? -18.938 -9.614 17.778 1.00 85.69 189 VAL A CA 1
ATOM 1513 C C . VAL A 1 189 ? -19.635 -8.560 16.920 1.00 85.69 189 VAL A C 1
ATOM 1515 O O . VAL A 1 189 ? -19.862 -7.450 17.396 1.00 85.69 189 VAL A O 1
ATOM 1518 N N . GLY A 1 190 ? -20.012 -8.919 15.693 1.00 86.44 190 GLY A N 1
ATOM 1519 C CA . GLY A 1 190 ? -20.690 -8.020 14.754 1.00 86.44 190 GLY A CA 1
ATOM 1520 C C . GLY A 1 190 ? -19.794 -7.564 13.603 1.00 86.44 190 GLY A C 1
ATOM 1521 O O . GLY A 1 190 ? -18.704 -8.092 13.408 1.00 86.44 190 GLY A O 1
ATOM 1522 N N . GLU A 1 191 ? -20.295 -6.616 12.815 1.00 90.00 191 GLU A N 1
ATOM 1523 C CA . GLU A 1 191 ? -19.582 -6.053 11.665 1.00 90.00 191 GLU A CA 1
ATOM 1524 C C . GLU A 1 191 ? -18.506 -5.054 12.114 1.00 90.00 191 GLU A C 1
ATOM 1526 O O . GLU A 1 191 ? -18.731 -4.245 13.019 1.00 90.00 191 GLU A O 1
ATOM 1531 N N . TRP A 1 192 ? -17.336 -5.108 11.473 1.00 92.31 192 TRP A N 1
ATOM 1532 C CA . TRP A 1 192 ? -16.293 -4.100 11.634 1.00 92.31 192 TRP A CA 1
ATOM 1533 C C . TRP A 1 192 ? -16.650 -2.875 10.787 1.00 92.31 192 TRP A C 1
ATOM 1535 O O . TRP A 1 192 ? -16.490 -2.884 9.570 1.00 92.31 192 TRP A O 1
ATOM 1545 N N . SER A 1 193 ? -17.207 -1.848 11.430 1.00 93.50 193 SER A N 1
ATOM 1546 C CA . SER A 1 193 ? -17.633 -0.599 10.790 1.00 93.50 193 SER A CA 1
ATOM 1547 C C . SER A 1 193 ? -16.778 0.587 11.235 1.00 93.50 193 SER A C 1
ATOM 1549 O O . SER A 1 193 ? -16.092 0.520 12.254 1.00 93.50 193 SER A O 1
ATOM 1551 N N . LEU A 1 194 ? -16.878 1.708 10.514 1.00 91.94 194 LEU A N 1
ATOM 1552 C CA . LEU A 1 194 ? -16.190 2.960 10.852 1.00 91.94 194 LEU A CA 1
ATOM 1553 C C . LEU A 1 194 ? -16.519 3.449 12.268 1.00 91.94 194 LEU A C 1
ATOM 1555 O O . LEU A 1 194 ? -15.626 3.773 13.047 1.00 91.94 194 LEU A O 1
ATOM 1559 N N . GLU A 1 195 ? -17.803 3.445 12.627 1.00 93.19 195 GLU A N 1
ATOM 1560 C CA . GLU A 1 195 ? -18.253 3.799 13.977 1.00 93.19 195 GLU A CA 1
ATOM 1561 C C . GLU A 1 195 ? -17.654 2.861 15.029 1.00 93.19 195 GLU A C 1
ATOM 1563 O O . GLU A 1 195 ? -17.261 3.299 16.113 1.00 93.19 195 GLU A O 1
ATOM 1568 N N . ARG A 1 196 ? -17.551 1.565 14.706 1.00 93.25 196 ARG A N 1
ATOM 1569 C CA . ARG A 1 196 ? -17.018 0.575 15.636 1.00 93.25 196 ARG A CA 1
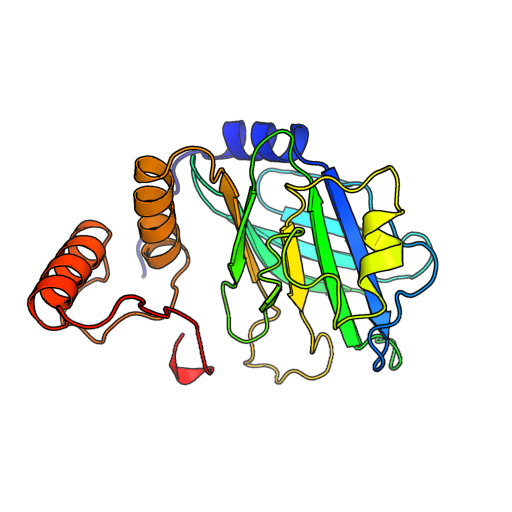ATOM 1570 C C . ARG A 1 196 ? -15.504 0.683 15.800 1.00 93.25 196 ARG A C 1
ATOM 1572 O O . ARG A 1 196 ? -15.043 0.554 16.931 1.00 93.25 196 ARG A O 1
ATOM 1579 N N . ALA A 1 197 ? -14.762 0.950 14.727 1.00 91.81 197 ALA A N 1
ATOM 1580 C CA . ALA A 1 197 ? -13.320 1.179 14.768 1.00 91.81 197 ALA A CA 1
ATOM 1581 C C . ALA A 1 197 ? -12.974 2.375 15.668 1.00 91.81 197 ALA A C 1
ATOM 1583 O O . ALA A 1 197 ? -12.171 2.237 16.591 1.00 91.81 197 ALA A O 1
ATOM 1584 N N . LYS A 1 198 ? -13.671 3.506 15.487 1.00 91.75 198 LYS A N 1
ATOM 1585 C CA . LYS A 1 198 ? -13.515 4.705 16.330 1.00 91.75 198 LYS A CA 1
ATOM 1586 C C . LYS A 1 198 ? -13.835 4.427 17.797 1.00 91.75 198 LYS A C 1
ATOM 1588 O O . LYS A 1 198 ? -13.039 4.740 18.677 1.00 91.75 198 LYS A O 1
ATOM 1593 N N . ALA A 1 199 ? -14.974 3.785 18.069 1.00 91.25 199 ALA A N 1
ATOM 1594 C CA . ALA A 1 199 ? -15.357 3.431 19.436 1.00 91.25 199 ALA A CA 1
ATOM 1595 C C . ALA A 1 199 ? -14.324 2.509 20.101 1.00 91.25 199 ALA A C 1
ATOM 1597 O O . ALA A 1 199 ? -13.996 2.691 21.271 1.00 91.25 199 ALA A O 1
ATOM 1598 N N . TRP A 1 200 ? -13.789 1.542 19.351 1.00 90.94 200 TRP A N 1
ATOM 1599 C CA . TRP A 1 200 ? -12.765 0.638 19.859 1.00 90.94 200 TRP A CA 1
ATOM 1600 C C . TRP A 1 200 ? -11.461 1.374 20.192 1.00 90.94 200 TRP A C 1
ATOM 1602 O O . TRP A 1 200 ? -10.868 1.092 21.231 1.00 90.94 200 TRP A O 1
ATOM 1612 N N . VAL A 1 201 ? -11.033 2.345 19.376 1.00 88.38 201 VAL A N 1
ATOM 1613 C CA . VAL A 1 201 ? -9.839 3.150 19.683 1.00 88.38 201 VAL A CA 1
ATOM 1614 C C . VAL A 1 201 ? -10.037 3.997 20.936 1.00 88.38 201 VAL A C 1
ATOM 1616 O O . VAL A 1 201 ? -9.132 4.057 21.762 1.00 88.38 201 VAL A O 1
ATOM 1619 N N . GLU A 1 202 ? -11.212 4.587 21.147 1.00 88.00 202 GLU A N 1
ATOM 1620 C CA . GLU A 1 202 ? -11.497 5.328 22.383 1.00 88.00 202 GLU A CA 1
ATOM 1621 C C . GLU A 1 202 ? -11.520 4.411 23.623 1.00 88.00 202 GLU A C 1
ATOM 1623 O O . GLU A 1 202 ? -10.944 4.748 24.662 1.00 88.00 202 GLU A O 1
ATOM 1628 N N . GLU A 1 203 ? -12.104 3.210 23.510 1.00 87.38 203 GLU A N 1
ATOM 1629 C CA . GLU A 1 203 ? -12.040 2.170 24.552 1.00 87.38 203 GLU A CA 1
ATOM 1630 C C . GLU A 1 203 ? -10.581 1.760 24.850 1.00 87.38 203 GLU A C 1
ATOM 1632 O O . GLU A 1 203 ? -10.183 1.628 26.016 1.00 87.38 203 GLU A O 1
ATOM 1637 N N . TRP A 1 204 ? -9.770 1.586 23.803 1.00 84.88 204 TRP A N 1
ATOM 1638 C CA . TRP A 1 204 ? -8.354 1.246 23.908 1.00 84.88 204 TRP A CA 1
ATOM 1639 C C . TRP A 1 204 ? -7.556 2.375 24.564 1.00 84.88 204 TRP A C 1
ATOM 1641 O O . TRP A 1 204 ? -6.876 2.114 25.553 1.00 84.88 204 TRP A O 1
ATOM 1651 N N . LYS A 1 205 ? -7.700 3.631 24.117 1.00 83.12 205 LYS A N 1
ATOM 1652 C CA . LYS A 1 205 ? -7.043 4.815 24.706 1.00 83.12 205 LYS A CA 1
ATOM 1653 C C . LYS A 1 205 ? -7.351 4.934 26.204 1.00 83.12 205 LYS A C 1
ATOM 1655 O O . LYS A 1 205 ? -6.448 5.177 27.005 1.00 83.12 205 LYS A O 1
ATOM 1660 N N . ALA A 1 206 ? -8.602 4.694 26.604 1.00 84.00 206 ALA A N 1
ATOM 1661 C CA . ALA A 1 206 ? -9.011 4.718 28.009 1.00 84.00 206 ALA A CA 1
ATOM 1662 C C . ALA A 1 206 ? -8.393 3.579 28.847 1.00 84.00 206 ALA A C 1
ATOM 1664 O O . ALA A 1 206 ? -8.128 3.759 30.037 1.00 84.00 206 ALA A O 1
ATOM 1665 N N . THR A 1 207 ? -8.156 2.412 28.240 1.00 78.81 207 THR A N 1
ATOM 1666 C CA . THR A 1 207 ? -7.632 1.213 28.922 1.00 78.81 207 THR A CA 1
ATOM 1667 C C . THR A 1 207 ? -6.102 1.170 28.942 1.00 78.81 207 THR A C 1
ATOM 1669 O O . THR A 1 207 ? -5.491 0.718 29.911 1.00 78.81 207 THR A O 1
ATOM 1672 N N . CYS A 1 208 ? -5.475 1.660 27.879 1.00 68.88 208 CYS A N 1
ATOM 1673 C CA . CYS A 1 208 ? -4.052 1.548 27.589 1.00 68.88 208 CYS A CA 1
ATOM 1674 C C . CYS A 1 208 ? -3.308 2.874 27.797 1.00 68.88 208 CYS A C 1
ATOM 1676 O O . CYS A 1 208 ? -2.242 3.049 27.217 1.00 68.88 208 CYS A O 1
ATOM 1678 N N . GLY A 1 209 ? -3.827 3.772 28.648 1.00 55.06 209 GLY A N 1
ATOM 1679 C CA . GLY A 1 209 ? -3.404 5.172 28.857 1.00 55.06 209 GLY A CA 1
ATOM 1680 C C . GLY A 1 209 ? -1.939 5.461 29.246 1.00 55.06 209 GLY A C 1
ATOM 1681 O O . GLY A 1 209 ? -1.636 6.564 29.691 1.00 55.06 209 GLY A O 1
ATOM 1682 N N . THR A 1 210 ? -1.028 4.500 29.093 1.00 58.09 210 THR A N 1
ATOM 1683 C CA . THR A 1 210 ? 0.432 4.657 29.182 1.00 58.09 210 THR A CA 1
ATOM 1684 C C . THR A 1 210 ? 1.176 4.344 27.879 1.00 58.09 210 THR A C 1
ATOM 1686 O O . THR A 1 210 ? 2.387 4.549 27.833 1.00 58.09 210 THR A O 1
ATOM 1689 N N . TYR A 1 211 ? 0.509 3.827 26.843 1.00 55.75 211 TYR A N 1
ATOM 1690 C CA . TYR A 1 211 ? 1.128 3.540 25.546 1.00 55.75 211 TYR A CA 1
ATOM 1691 C C . TYR A 1 211 ? 0.959 4.736 24.605 1.00 55.75 211 TYR A C 1
ATOM 1693 O O . TYR A 1 211 ? -0.137 5.275 24.476 1.00 55.75 211 TYR A O 1
ATOM 1701 N N . SER A 1 212 ? 2.055 5.157 23.973 1.00 53.53 212 SER A N 1
ATOM 1702 C CA . SER A 1 212 ? 2.082 6.277 23.024 1.00 53.53 212 SER A CA 1
ATOM 1703 C C . SER A 1 212 ? 1.716 5.873 21.596 1.00 53.53 212 SER A C 1
ATOM 1705 O O . SER A 1 212 ? 1.380 6.742 20.802 1.00 53.53 212 SER A O 1
ATOM 1707 N N . GLU A 1 213 ? 1.780 4.580 21.265 1.00 57.53 213 GLU A N 1
ATOM 1708 C CA . GLU A 1 213 ? 1.657 4.077 19.894 1.00 57.53 213 GLU A CA 1
ATOM 1709 C C . GLU A 1 213 ? 0.845 2.779 19.846 1.00 57.53 213 GLU A C 1
ATOM 1711 O O . GLU A 1 213 ? 0.937 1.929 20.739 1.00 57.53 213 GLU A O 1
ATOM 1716 N N . MET A 1 214 ? 0.070 2.621 18.772 1.00 64.75 214 MET A N 1
ATOM 1717 C CA . MET A 1 214 ? -0.642 1.398 18.424 1.00 64.75 214 MET A CA 1
ATOM 1718 C C . MET A 1 214 ? -0.260 0.997 17.002 1.00 64.75 214 MET A C 1
ATOM 1720 O O . MET A 1 214 ? -0.469 1.761 16.067 1.00 64.75 214 MET A O 1
ATOM 1724 N N . TYR A 1 215 ? 0.262 -0.217 16.843 1.00 62.69 215 TYR A N 1
ATOM 1725 C CA . TYR A 1 215 ? 0.617 -0.768 15.539 1.00 62.69 215 TYR A CA 1
ATOM 1726 C C . TYR A 1 215 ? -0.547 -1.602 15.004 1.00 62.69 215 TYR A C 1
ATOM 1728 O O . TYR A 1 215 ? -0.915 -2.612 15.605 1.00 62.69 215 TYR A O 1
ATOM 1736 N N . ILE A 1 216 ? -1.119 -1.180 13.877 1.00 64.50 216 ILE A N 1
ATOM 1737 C CA . ILE A 1 216 ? -2.100 -1.952 13.108 1.00 64.50 216 ILE A CA 1
ATOM 1738 C C . ILE A 1 216 ? -1.401 -2.364 11.821 1.00 64.50 216 ILE A C 1
ATOM 1740 O O . ILE A 1 216 ? -1.362 -1.612 10.852 1.00 64.50 216 ILE A O 1
ATOM 1744 N N . LEU A 1 217 ? -0.788 -3.543 11.847 1.00 56.41 217 LEU A N 1
ATOM 1745 C CA . LEU A 1 217 ? -0.102 -4.118 10.700 1.00 56.41 217 LEU A CA 1
ATOM 1746 C C . LEU A 1 217 ? -0.440 -5.612 10.615 1.00 56.41 217 LEU A C 1
ATOM 1748 O O . LEU A 1 217 ? -0.467 -6.285 11.646 1.00 56.41 217 LEU A O 1
ATOM 1752 N N . PRO A 1 218 ? -0.682 -6.150 9.411 1.00 56.12 218 PRO A N 1
ATOM 1753 C CA . PRO A 1 218 ? -0.776 -7.591 9.202 1.00 56.12 218 PRO A CA 1
ATOM 1754 C C . PRO A 1 218 ? 0.584 -8.240 9.450 1.00 56.12 218 PRO A C 1
ATOM 1756 O O . PRO A 1 218 ? 1.590 -7.857 8.849 1.00 56.12 218 PRO A O 1
ATOM 1759 N N . HIS A 1 219 ? 0.616 -9.230 10.341 1.00 55.59 219 HIS A N 1
ATOM 1760 C CA . HIS A 1 219 ? 1.822 -9.991 10.657 1.00 55.59 219 HIS A CA 1
ATOM 1761 C C . HIS A 1 219 ? 1.876 -11.318 9.894 1.00 55.59 219 HIS A C 1
ATOM 1763 O O . HIS A 1 219 ? 2.973 -11.808 9.611 1.00 55.59 219 HIS A O 1
ATOM 1769 N N . GLY A 1 220 ? 0.718 -11.872 9.525 1.00 56.81 220 GLY A N 1
ATOM 1770 C CA . GLY A 1 220 ? 0.622 -13.107 8.752 1.00 56.81 220 GLY A CA 1
ATOM 1771 C C . GLY A 1 220 ? -0.740 -13.324 8.077 1.00 56.81 220 GLY A C 1
ATOM 1772 O O . GLY A 1 220 ? -1.654 -12.513 8.229 1.00 56.81 220 GLY A O 1
ATOM 1773 N N . PRO A 1 221 ? -0.889 -14.423 7.313 1.00 59.25 221 PRO A N 1
ATOM 1774 C CA . PRO A 1 221 ? -2.126 -14.749 6.603 1.00 59.25 221 PRO A CA 1
ATOM 1775 C C . PRO A 1 221 ? -3.351 -14.924 7.508 1.00 59.25 221 PRO A C 1
ATOM 1777 O O . PRO A 1 221 ? -4.475 -14.804 7.037 1.00 59.25 221 PRO A O 1
ATOM 1780 N N . GLU A 1 222 ? -3.154 -15.237 8.787 1.00 66.81 222 GLU A N 1
ATOM 1781 C CA . GLU A 1 222 ? -4.216 -15.375 9.788 1.00 66.81 222 GLU A CA 1
ATOM 1782 C C . GLU A 1 222 ? -4.875 -14.051 10.209 1.00 66.81 222 GLU A C 1
ATOM 1784 O O . GLU A 1 222 ? -5.905 -14.088 10.890 1.00 66.81 222 GLU A O 1
ATOM 1789 N N . ASP A 1 223 ? -4.273 -12.919 9.837 1.00 56.22 223 ASP A N 1
ATOM 1790 C CA . ASP A 1 223 ? -4.730 -11.572 10.182 1.00 56.22 223 ASP A CA 1
ATOM 1791 C C . ASP A 1 223 ? -5.653 -10.952 9.109 1.00 56.22 223 ASP A C 1
ATOM 1793 O O . ASP A 1 223 ? -6.196 -9.869 9.339 1.00 56.22 223 ASP A O 1
ATOM 1797 N N . LEU A 1 224 ? -5.833 -11.634 7.967 1.00 51.34 224 LEU A N 1
ATOM 1798 C CA . LEU A 1 224 ? -6.726 -11.283 6.847 1.00 51.34 224 LEU A CA 1
ATOM 1799 C C . LEU A 1 224 ? -8.026 -12.110 6.879 1.00 51.34 224 LEU A C 1
ATOM 1801 O O . LEU A 1 224 ? -9.073 -11.579 6.444 1.00 51.34 224 LEU A O 1
#

Foldseek 3Di:
DDDDPPAPCQQVQVVVQLVQKQKAKFWAFPVRDTDPDDGWDQPDDPVFWTWTQGPVFRWIWIWGWDDHNFKIKTFTDDIDHDDDNGTFKMKMKMGGPAQKDKDKLAPQKDWDPDCVPDPVPPDPPVVVLVPPPPHDSRITMMMRRGQPVDDPLGGNIMMMMGGPPDPVSVVLRVLCCCQVSVFQDDDDPDHSDSVNSVVVVVVCCVVVVVDPDDDRHHPDPVRD

pLDDT: mean 71.71, std 17.42, range [29.19, 93.5]

Secondary structure (DSSP, 8-state):
----------HHHHHHHHHHSEEEEEEEETT-PBPS--PPP---B-SSEEEEE-TTSS-EEEEEEEE-SSEEEEEEEEEES---TTEEEEEEEEE-SS-EEEEESSTT-EE----TTTSTTT-TTHHHHHS-TT--TTEEEEEETTTTS--TTS---EEEEEE-S-HHHHHHHHHHHHHHTT------SS---HHHHHHHHHHHHHH-TT-S-------SGGG-